Protein AF-0000000079815592 (afdb_homodimer)

pLDDT: mean 85.56, std 20.53, range [26.47, 98.62]

Solvent-accessible surface area (backbone atoms only — not comparable to full-atom values): 17538 Å² total; per-residue (Å²): 135,72,47,39,46,29,27,30,25,40,37,62,56,97,78,20,34,48,31,29,22,30,57,46,54,73,46,47,66,25,32,34,62,31,30,23,66,44,52,76,90,47,46,61,51,57,32,21,28,49,30,28,26,58,44,27,47,44,78,60,52,50,73,31,28,50,35,57,48,49,42,39,32,26,42,84,84,63,50,73,77,48,35,34,46,32,36,36,29,38,31,54,68,84,73,72,73,73,65,43,48,19,91,58,27,70,35,62,47,76,44,38,65,66,62,45,69,75,43,55,86,47,36,40,89,57,45,68,60,52,49,52,51,70,71,38,91,76,56,56,28,82,63,80,68,62,69,54,56,50,66,46,58,95,61,72,95,57,60,77,61,26,87,53,82,136,71,46,39,46,28,26,30,25,41,37,62,56,97,77,20,34,50,30,29,21,29,56,46,56,71,43,47,65,24,31,35,61,31,36,24,65,44,52,76,90,49,47,62,50,55,32,22,29,49,29,29,25,58,43,27,47,44,77,60,52,50,72,32,26,51,38,56,50,51,45,41,35,28,43,81,84,62,50,72,77,48,35,34,44,31,36,35,29,38,31,53,70,82,73,73,73,75,64,44,48,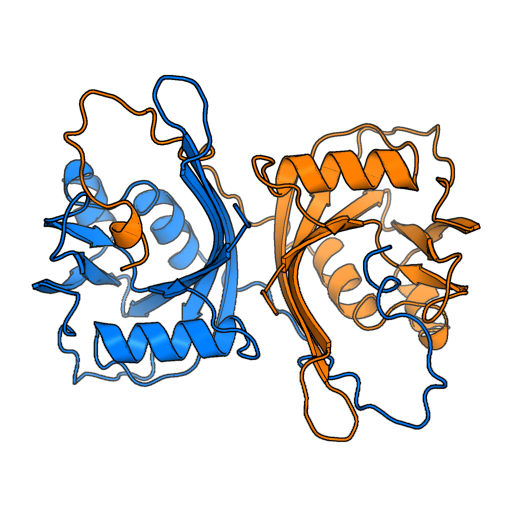18,92,59,27,70,35,63,48,74,44,39,67,68,62,44,69,73,43,55,86,48,35,40,88,58,46,68,61,52,48,52,50,71,72,38,91,75,54,55,32,80,63,79,67,63,64,52,55,48,64,48,56,93,62,73,96,56,60,78,64,29,88,52,82

Foldseek 3Di:
DDEFEKEFEWEDDPQWTKWFAFCDPDRHQAIEGFMDTDDPPHDNFRRNQVRQCQFWVDHFGWDAFLDWDKDWDADPVRHTPHIYIYTYTYTDCPPDDRTFGHPRTPGMDIGHLVRCVVCVVRHDPCRNVVSVSCSDPPDHDDPPDDPPPVDPDPDPPDDPPPVVD/DDEFEKEFEWEDDPQWTKWFAFCDPDRHQAIEGFMDTDDPPHDNFRRNQVRQCQFWVDHFGWQAFLDWDWDWDADPVRHTPHIYIYTYTYTDCPPDDRTFGHPRTPGMDIGHLVRCVVPVVRHDPCRNVVSVSCSDPPDHDDPPDDPPPVDPDPDPPDDPPPVVD

Sequence (330 aa):
MTLAGAVLSIVVRDGRMLLVCRRNPPDQGLWGFPGGRIEYGETYLQAAARELREETGFQTHAEGTLTAFDLIDRDGSGHIRFHYLIVAVKCHDNGWSAIQAGDDACDVGWFDLAQVRANPAAFSPGLLELGTLALSDRGIAPWPVAPQIRTPGKIPEHKTESLLSMTLAGAVLSIVVRDGRMLLVCRRNPPDQGLWGFPGGRIEYGETYLQAAARELREETGFQTHAEGTLTAFDLIDRDGSGHIRFHYLIVAVKCHDNGWSAIQAGDDACDVGWFDLAQVRANPAAFSPGLLELGTLALSDRGIAPWPVAPQIRTPGKIPEHKTESLLS

Organism: NCBI:txid265959

InterPro domains:
  IPR000086 NUDIX hydrolase domain [PF00293] (7-119)
  IPR000086 NUDIX hydrolase domain [PS51462] (2-133)
  IPR002048 EF-hand domain [PS50222] (60-95)
  IPR015797 NUDIX hydrolase-like domain superfamily [SSF55811] (6-135)
  IPR020084 NUDIX hydrolase, conserved site [PS00893] (36-57)
  IPR020476 NUDIX hydrolase [PR00502] (31-45)
  IPR020476 NUDIX hydrolase [PR00502] (45-60)

Structure (mmCIF, N/CA/C/O backbone):
data_AF-0000000079815592-model_v1
#
loop_
_entity.id
_entity.type
_entity.pdbx_description
1 polymer 'CTP pyrophosphohydrolase'
#
loop_
_atom_site.group_PDB
_atom_site.id
_atom_site.type_symbol
_atom_site.label_atom_id
_atom_site.label_alt_id
_atom_site.label_comp_id
_atom_site.label_asym_id
_atom_site.label_entity_id
_atom_site.label_seq_id
_atom_site.pdbx_PDB_ins_code
_atom_site.Cartn_x
_atom_site.Cartn_y
_atom_site.Cartn_z
_atom_site.occupancy
_atom_site.B_iso_or_equiv
_atom_site.auth_seq_id
_atom_site.auth_comp_id
_atom_site.auth_asym_id
_atom_site.auth_atom_id
_atom_site.pdbx_PDB_model_num
ATOM 1 N N . MET A 1 1 ? 6.367 8.523 -18.625 1 76.5 1 MET A N 1
ATOM 2 C CA . MET A 1 1 ? 6.082 7.258 -17.969 1 76.5 1 MET A CA 1
ATOM 3 C C . MET A 1 1 ? 5.504 7.488 -16.578 1 76.5 1 MET A C 1
ATOM 5 O O . MET A 1 1 ? 5.77 8.516 -15.945 1 76.5 1 MET A O 1
ATOM 9 N N . THR A 1 2 ? 4.418 6.648 -16.219 1 86.94 2 THR A N 1
ATOM 10 C CA . THR A 1 2 ? 3.695 6.922 -14.977 1 86.94 2 THR A CA 1
ATOM 11 C C . THR A 1 2 ? 3.789 5.73 -14.023 1 86.94 2 THR A C 1
ATOM 13 O O . THR A 1 2 ? 4.043 4.605 -14.453 1 86.94 2 THR A O 1
ATOM 16 N N . LEU A 1 3 ? 3.824 6.059 -12.766 1 92 3 LEU A N 1
ATOM 17 C CA . LEU A 1 3 ? 3.715 5.051 -11.727 1 92 3 LEU A CA 1
ATOM 18 C C . LEU A 1 3 ? 2.387 4.309 -11.82 1 92 3 LEU A C 1
ATOM 20 O O . LEU A 1 3 ? 1.336 4.926 -12 1 92 3 LEU A O 1
ATOM 24 N N . ALA A 1 4 ? 2.428 2.992 -11.844 1 94.75 4 ALA A N 1
ATOM 25 C CA . ALA A 1 4 ? 1.212 2.184 -11.875 1 94.75 4 ALA A CA 1
ATOM 26 C C . ALA A 1 4 ? 0.983 1.491 -10.531 1 94.75 4 ALA A C 1
ATOM 28 O O . ALA A 1 4 ? 1.938 1.173 -9.82 1 94.75 4 ALA A O 1
ATOM 29 N N . GLY A 1 5 ? -0.316 1.363 -10.188 1 96.94 5 GLY A N 1
ATOM 30 C CA . GLY A 1 5 ? -0.691 0.565 -9.031 1 96.94 5 GLY A CA 1
ATOM 31 C C . GLY A 1 5 ? -0.932 -0.895 -9.367 1 96.94 5 GLY A C 1
ATOM 32 O O . GLY A 1 5 ? -1.501 -1.211 -10.414 1 96.94 5 GLY A O 1
ATOM 33 N N . ALA A 1 6 ? -0.455 -1.794 -8.461 1 97.5 6 ALA A N 1
ATOM 34 C CA . ALA A 1 6 ? -0.651 -3.229 -8.648 1 97.5 6 ALA A CA 1
ATOM 35 C C . ALA A 1 6 ? -0.889 -3.93 -7.316 1 97.5 6 ALA A C 1
ATOM 37 O O . ALA A 1 6 ? -0.76 -3.316 -6.254 1 97.5 6 ALA A O 1
ATOM 38 N N . VAL A 1 7 ? -1.342 -5.176 -7.473 1 97.5 7 VAL A N 1
ATOM 39 C CA . VAL A 1 7 ? -1.607 -5.957 -6.27 1 97.5 7 VAL A CA 1
ATOM 40 C C . VAL A 1 7 ? -1.024 -7.359 -6.43 1 97.5 7 VAL A C 1
ATOM 42 O O . VAL A 1 7 ? -0.827 -7.836 -7.551 1 97.5 7 VAL A O 1
ATOM 45 N N . LEU A 1 8 ? -0.669 -7.902 -5.336 1 97.44 8 LEU A N 1
ATOM 46 C CA . LEU A 1 8 ? -0.472 -9.336 -5.188 1 97.44 8 LEU A CA 1
ATOM 47 C C . LEU A 1 8 ? -1.541 -9.945 -4.285 1 97.44 8 LEU A C 1
ATOM 49 O O . LEU A 1 8 ? -1.884 -9.367 -3.252 1 97.44 8 LEU A O 1
ATOM 53 N N . SER A 1 9 ? -2.117 -11.016 -4.664 1 98.06 9 SER A N 1
ATOM 54 C CA . SER A 1 9 ? -3.174 -11.703 -3.926 1 98.06 9 SER A CA 1
ATOM 55 C C . SER A 1 9 ? -2.633 -12.93 -3.199 1 98.06 9 SER A C 1
ATOM 57 O O . SER A 1 9 ? -2.143 -13.867 -3.832 1 98.06 9 SER A O 1
ATOM 59 N N . ILE A 1 10 ? -2.818 -12.961 -1.915 1 97.88 10 ILE A N 1
ATOM 60 C CA . ILE A 1 10 ? -2.199 -14.016 -1.116 1 97.88 10 ILE A CA 1
ATOM 61 C C . ILE A 1 10 ? -3.279 -14.82 -0.397 1 97.88 10 ILE A C 1
ATOM 63 O O . ILE A 1 10 ? -4.027 -14.273 0.418 1 97.88 10 ILE A O 1
ATOM 67 N N . VAL A 1 11 ? -3.385 -16.047 -0.695 1 98.44 11 VAL A N 1
ATOM 68 C CA . VAL A 1 11 ? -4.242 -17.016 -0.005 1 98.44 11 VAL A CA 1
ATOM 69 C C . VAL A 1 11 ? -3.383 -18.031 0.735 1 98.44 11 VAL A C 1
ATOM 71 O O . VAL A 1 11 ? -2.441 -18.594 0.166 1 98.44 11 VAL A O 1
ATOM 74 N N . VAL A 1 12 ? -3.701 -18.219 1.979 1 98.12 12 VAL A N 1
ATOM 75 C CA . VAL A 1 12 ? -3.002 -19.203 2.801 1 98.12 12 VAL A CA 1
ATOM 76 C C . VAL A 1 12 ? -3.98 -20.281 3.26 1 98.12 12 VAL A C 1
ATOM 78 O O . VAL A 1 12 ? -5.066 -19.969 3.758 1 98.12 12 VAL A O 1
ATOM 81 N N . ARG A 1 13 ? -3.607 -21.469 2.994 1 98 13 ARG A N 1
ATOM 82 C CA . ARG A 1 13 ? -4.375 -22.641 3.426 1 98 13 ARG A CA 1
ATOM 83 C C . ARG A 1 13 ? -3.479 -23.656 4.109 1 98 13 ARG A C 1
ATOM 85 O O . ARG A 1 13 ? -2.559 -24.203 3.488 1 98 13 ARG A O 1
ATOM 92 N N . ASP A 1 14 ? -3.738 -23.953 5.406 1 96.88 14 ASP A N 1
ATOM 93 C CA . ASP A 1 14 ? -3.008 -24.969 6.156 1 96.88 14 ASP A CA 1
ATOM 94 C C . ASP A 1 14 ? -1.499 -24.766 6.02 1 96.88 14 ASP A C 1
ATOM 96 O O . ASP A 1 14 ? -0.772 -25.719 5.699 1 96.88 14 ASP A O 1
ATOM 100 N N . GLY A 1 15 ? -1.048 -23.5 6.129 1 97.38 15 GLY A N 1
ATOM 101 C CA . GLY A 1 15 ? 0.371 -23.188 6.133 1 97.38 15 GLY A CA 1
ATOM 102 C C . GLY A 1 15 ? 0.978 -23.141 4.742 1 97.38 15 GLY A C 1
ATOM 103 O O . GLY A 1 15 ? 2.197 -23.031 4.598 1 97.38 15 GLY A O 1
ATOM 104 N N . ARG A 1 16 ? 0.164 -23.219 3.74 1 98.44 16 ARG A N 1
ATOM 105 C CA . ARG A 1 16 ? 0.646 -23.172 2.363 1 98.44 16 ARG A CA 1
ATOM 106 C C . ARG A 1 16 ? 0.079 -21.969 1.622 1 98.44 16 ARG A C 1
ATOM 108 O O . ARG A 1 16 ? -1 -21.469 1.96 1 98.44 16 ARG A O 1
ATOM 115 N N . MET A 1 17 ? 0.778 -21.531 0.671 1 98.56 17 MET A N 1
ATOM 116 C CA . MET A 1 17 ? 0.411 -20.359 -0.126 1 98.56 17 MET A CA 1
ATOM 117 C C . MET A 1 17 ? 0.062 -20.766 -1.554 1 98.56 17 MET A C 1
ATOM 119 O O . MET A 1 17 ? 0.739 -21.609 -2.148 1 98.56 17 MET A O 1
ATOM 123 N N . LEU A 1 18 ? -0.963 -20.188 -2.104 1 98.62 18 LEU A N 1
ATOM 124 C CA . LEU A 1 18 ? -1.339 -20.406 -3.498 1 98.62 18 LEU A CA 1
ATOM 125 C C . LEU A 1 18 ? -0.472 -19.562 -4.426 1 98.62 18 LEU A C 1
ATOM 127 O O . LEU A 1 18 ? -0.446 -18.328 -4.316 1 98.62 18 LEU A O 1
ATOM 131 N N . LEU A 1 19 ? 0.272 -20.234 -5.324 1 98.31 19 LEU A N 1
ATOM 132 C CA . LEU A 1 19 ? 1.161 -19.547 -6.258 1 98.31 19 LEU A CA 1
ATOM 133 C C . LEU A 1 19 ? 0.838 -19.922 -7.699 1 98.31 19 LEU A C 1
ATOM 135 O O . LEU A 1 19 ? 0.181 -20.938 -7.941 1 98.31 19 LEU A O 1
ATOM 139 N N . VAL A 1 20 ? 1.245 -19.078 -8.602 1 97.62 20 VAL A N 1
ATOM 140 C CA . VAL A 1 20 ? 1.105 -19.328 -10.031 1 97.62 20 VAL A CA 1
ATOM 141 C C . VAL A 1 20 ? 2.48 -19.312 -10.695 1 97.62 20 VAL A C 1
ATOM 143 O O . VAL A 1 20 ? 3.377 -18.594 -10.258 1 97.62 20 VAL A O 1
ATOM 146 N N . CYS A 1 21 ? 2.615 -20.141 -11.641 1 95.69 21 CYS A N 1
ATOM 147 C CA . CYS A 1 21 ? 3.836 -20.172 -12.438 1 95.69 21 CYS A CA 1
ATOM 148 C C . CYS A 1 21 ? 3.701 -19.312 -13.688 1 95.69 21 CYS A C 1
ATOM 150 O O . CYS A 1 21 ? 2.791 -19.516 -14.492 1 95.69 21 CYS A O 1
ATOM 152 N N . ARG A 1 22 ? 4.562 -18.422 -13.82 1 88.88 22 ARG A N 1
ATOM 153 C CA . ARG A 1 22 ? 4.469 -17.484 -14.93 1 88.88 22 ARG A CA 1
ATOM 154 C C . ARG A 1 22 ? 4.797 -18.156 -16.25 1 88.88 22 ARG A C 1
ATOM 156 O O . ARG A 1 22 ? 5.738 -18.953 -16.344 1 88.88 22 ARG A O 1
ATOM 163 N N . ARG A 1 23 ? 4.023 -17.828 -17.297 1 83.75 23 ARG A N 1
ATOM 164 C CA . ARG A 1 23 ? 4.133 -18.484 -18.594 1 83.75 23 ARG A CA 1
ATOM 165 C C . ARG A 1 23 ? 5.082 -17.719 -19.516 1 83.75 23 ARG A C 1
ATOM 167 O O . ARG A 1 23 ? 5.734 -18.312 -20.359 1 83.75 23 ARG A O 1
ATOM 174 N N . ASN A 1 24 ? 5.152 -16.406 -19.266 1 79.88 24 ASN A N 1
ATOM 175 C CA . ASN A 1 24 ? 5.805 -15.578 -20.266 1 79.88 24 ASN A CA 1
ATOM 176 C C . ASN A 1 24 ? 7.094 -14.961 -19.734 1 79.88 24 ASN A C 1
ATOM 178 O O . ASN A 1 24 ? 7.242 -14.758 -18.531 1 79.88 24 ASN A O 1
ATOM 182 N N . PRO A 1 25 ? 8.172 -14.703 -20.672 1 73 25 PRO A N 1
ATOM 183 C CA . PRO A 1 25 ? 9.359 -13.938 -20.266 1 73 25 PRO A CA 1
ATOM 184 C C . PRO A 1 25 ? 9.016 -12.547 -19.75 1 73 25 PRO A C 1
ATOM 186 O O . PRO A 1 25 ? 7.945 -12.016 -20.062 1 73 25 PRO A O 1
ATOM 189 N N . PRO A 1 26 ? 9.891 -12.102 -18.891 1 66.25 26 PRO A N 1
ATOM 190 C CA . PRO A 1 26 ? 11.188 -12.648 -18.484 1 66.25 26 PRO A CA 1
ATOM 191 C C . PRO A 1 26 ? 11.078 -13.594 -17.281 1 66.25 26 PRO A C 1
ATOM 193 O O . PRO A 1 26 ? 12.062 -14.25 -16.922 1 66.25 26 PRO A O 1
ATOM 196 N N . ASP A 1 27 ? 9.914 -13.703 -16.641 1 70.94 27 ASP A N 1
ATOM 197 C CA . ASP A 1 27 ? 9.789 -14.492 -15.422 1 70.94 27 ASP A CA 1
ATOM 198 C C . ASP A 1 27 ? 9.188 -15.867 -15.719 1 70.94 27 ASP A C 1
ATOM 200 O O . ASP A 1 27 ? 8.484 -16.438 -14.875 1 70.94 27 ASP A O 1
ATOM 204 N N . GLN A 1 28 ? 9.508 -16.266 -16.969 1 82.5 28 GLN A N 1
ATOM 205 C CA . GLN A 1 28 ? 8.984 -17.578 -17.344 1 82.5 28 GLN A CA 1
ATOM 206 C C . GLN A 1 28 ? 9.492 -18.672 -16.406 1 82.5 28 GLN A C 1
ATOM 208 O O . GLN A 1 28 ? 10.688 -18.719 -16.109 1 82.5 28 GLN A O 1
ATOM 213 N N . GLY A 1 29 ? 8.562 -19.344 -15.859 1 88.69 29 GLY A N 1
ATOM 214 C CA . GLY A 1 29 ? 8.914 -20.5 -15.047 1 88.69 29 GLY A CA 1
ATOM 215 C C . GLY A 1 29 ? 9.016 -20.188 -13.562 1 88.69 29 GLY A C 1
ATOM 216 O O . GLY A 1 29 ? 9.164 -21.094 -12.742 1 88.69 29 GLY A O 1
ATOM 217 N N . LEU A 1 30 ? 8.953 -18.969 -13.234 1 93.25 30 LEU A N 1
ATOM 218 C CA . LEU A 1 30 ? 9.023 -18.578 -11.828 1 93.25 30 LEU A CA 1
ATOM 219 C C . LEU A 1 30 ? 7.648 -18.625 -11.18 1 93.25 30 LEU A C 1
ATOM 221 O O . LEU A 1 30 ? 6.648 -18.25 -11.789 1 93.25 30 LEU A O 1
ATOM 225 N N . TRP A 1 31 ? 7.625 -19.172 -9.945 1 96.81 31 TRP A N 1
ATOM 226 C CA . TRP A 1 31 ? 6.414 -19.172 -9.133 1 96.81 31 TRP A CA 1
ATOM 227 C C . TRP A 1 31 ? 6.273 -17.859 -8.367 1 96.81 31 TRP A C 1
ATOM 229 O O . TRP A 1 31 ? 7.25 -17.344 -7.812 1 96.81 31 TRP A O 1
ATOM 239 N N . GLY A 1 32 ? 5.141 -17.297 -8.367 1 96.88 32 GLY A N 1
ATOM 240 C CA . GLY A 1 32 ? 4.848 -16.078 -7.621 1 96.88 32 GLY A CA 1
ATOM 241 C C . GLY A 1 32 ? 3.398 -15.977 -7.184 1 96.88 32 GLY A C 1
ATOM 242 O O . GLY A 1 32 ? 2.564 -16.781 -7.602 1 96.88 32 GLY A O 1
ATOM 243 N N . PHE A 1 33 ? 3.201 -15.039 -6.359 1 97.56 33 PHE A N 1
ATOM 244 C CA . PHE A 1 33 ? 1.817 -14.781 -5.977 1 97.56 33 PHE A CA 1
ATOM 245 C C . PHE A 1 33 ? 1.016 -14.273 -7.168 1 97.56 33 PHE A C 1
ATOM 247 O O . PHE A 1 33 ? 1.521 -13.484 -7.977 1 97.56 33 PHE A O 1
ATOM 254 N N . PRO A 1 34 ? -0.265 -14.734 -7.297 1 97.56 34 PRO A N 1
ATOM 255 C CA . PRO A 1 34 ? -1.122 -14.094 -8.297 1 97.56 34 PRO A CA 1
ATOM 256 C C . PRO A 1 34 ? -1.251 -12.586 -8.094 1 97.56 34 PRO A C 1
ATOM 258 O O . PRO A 1 34 ? -1.178 -12.109 -6.957 1 97.56 34 PRO A O 1
ATOM 261 N N . GLY A 1 35 ? -1.414 -11.859 -9.094 1 97 35 GLY A N 1
ATOM 262 C CA . GLY A 1 35 ? -1.541 -10.414 -9.008 1 97 35 GLY A CA 1
ATOM 263 C C . GLY A 1 35 ? -1.604 -9.742 -10.359 1 97 35 GLY A C 1
ATOM 264 O O . GLY A 1 35 ? -1.627 -10.414 -11.398 1 97 35 GLY A O 1
ATOM 265 N N . GLY A 1 36 ? -1.699 -8.43 -10.32 1 96.31 36 GLY A N 1
ATOM 266 C CA . GLY A 1 36 ? -1.787 -7.641 -11.539 1 96.31 36 GLY A CA 1
ATOM 267 C C . GLY A 1 36 ? -2.062 -6.172 -11.273 1 96.31 36 GLY A C 1
ATOM 268 O O . GLY A 1 36 ? -2.039 -5.727 -10.125 1 96.31 36 GLY A O 1
ATOM 269 N N . ARG A 1 37 ? -2.279 -5.504 -12.32 1 96.81 37 ARG A N 1
ATOM 270 C CA . ARG A 1 37 ? -2.471 -4.059 -12.227 1 96.81 37 ARG A CA 1
ATOM 271 C C . ARG A 1 37 ? -3.863 -3.727 -11.703 1 96.81 37 ARG A C 1
ATOM 273 O O . ARG A 1 37 ? -4.816 -4.465 -11.945 1 96.81 37 ARG A O 1
ATOM 280 N N . ILE A 1 38 ? -3.908 -2.619 -11.023 1 97.5 38 ILE A N 1
ATOM 281 C CA . ILE A 1 38 ? -5.188 -2.053 -10.609 1 97.5 38 ILE A CA 1
ATOM 282 C C . ILE A 1 38 ? -5.793 -1.247 -11.758 1 97.5 38 ILE A C 1
ATOM 284 O O . ILE A 1 38 ? -5.121 -0.398 -12.352 1 97.5 38 ILE A O 1
ATOM 288 N N . GLU A 1 39 ? -7.012 -1.541 -12.109 1 96.56 39 GLU A N 1
ATOM 289 C CA . GLU A 1 39 ? -7.707 -0.76 -13.133 1 96.56 39 GLU A CA 1
ATOM 290 C C . GLU A 1 39 ? -8.289 0.523 -12.547 1 96.56 39 GLU A C 1
ATOM 292 O O . GLU A 1 39 ? -8.742 0.536 -11.398 1 96.56 39 GLU A O 1
ATOM 297 N N . TYR A 1 40 ? -8.258 1.532 -13.406 1 95.62 40 TYR A N 1
ATOM 298 C CA . TYR A 1 40 ? -8.773 2.824 -12.969 1 95.62 40 TYR A CA 1
ATOM 299 C C . TYR A 1 40 ? -10.227 2.705 -12.508 1 95.62 40 TYR A C 1
ATOM 301 O O . TYR A 1 40 ? -11.07 2.164 -13.227 1 95.62 40 TYR A O 1
ATOM 309 N N . GLY A 1 41 ? -10.531 3.094 -11.25 1 94.19 41 GLY A N 1
ATOM 310 C CA . GLY A 1 41 ? -11.875 3.053 -10.688 1 94.19 41 GLY A CA 1
ATOM 311 C C . GLY A 1 41 ? -12.141 1.809 -9.867 1 94.19 41 GLY A C 1
ATOM 312 O O . GLY A 1 41 ? -13.148 1.726 -9.164 1 94.19 41 GLY A O 1
ATOM 313 N N . GLU A 1 42 ? -11.25 0.924 -9.867 1 94.38 42 GLU A N 1
ATOM 314 C CA . GLU A 1 42 ? -11.297 -0.311 -9.094 1 94.38 42 GLU A CA 1
ATOM 315 C C . GLU A 1 42 ? -10.469 -0.195 -7.816 1 94.38 42 GLU A C 1
ATOM 317 O O . GLU A 1 42 ? -9.328 0.283 -7.852 1 94.38 42 GLU A O 1
ATOM 322 N N . THR A 1 43 ? -11.062 -0.556 -6.676 1 95.38 43 THR A N 1
ATOM 323 C CA . THR A 1 43 ? -10.234 -0.555 -5.477 1 95.38 43 THR A CA 1
ATOM 324 C C . THR A 1 43 ? -9.141 -1.616 -5.574 1 95.38 43 THR A C 1
ATOM 326 O O . THR A 1 43 ? -9.266 -2.574 -6.34 1 95.38 43 THR A O 1
ATOM 329 N N . TYR A 1 44 ? -8.094 -1.379 -4.77 1 96.5 44 TYR A N 1
ATOM 330 C CA . TYR A 1 44 ? -7.016 -2.359 -4.805 1 96.5 44 TYR A CA 1
ATOM 331 C C . TYR A 1 44 ? -7.488 -3.711 -4.281 1 96.5 44 TYR A C 1
ATOM 333 O O . TYR A 1 44 ? -7 -4.758 -4.719 1 96.5 44 TYR A O 1
ATOM 341 N N . LEU A 1 45 ? -8.477 -3.762 -3.434 1 96.56 45 LEU A N 1
ATOM 342 C CA . LEU A 1 45 ? -9.039 -5.008 -2.932 1 96.56 45 LEU A CA 1
ATOM 343 C C . LEU A 1 45 ? -9.836 -5.723 -4.023 1 96.56 45 LEU A C 1
ATOM 345 O O . LEU A 1 45 ? -9.734 -6.945 -4.168 1 96.56 45 LEU A O 1
ATOM 349 N N . GLN A 1 46 ? -10.609 -4.922 -4.77 1 97.25 46 GLN A N 1
ATOM 350 C CA . GLN A 1 46 ? -11.32 -5.492 -5.91 1 97.25 46 GLN A CA 1
ATOM 351 C C . GLN A 1 46 ? -10.344 -6.066 -6.934 1 97.25 46 GLN A C 1
ATOM 353 O O . GLN A 1 46 ? -10.578 -7.148 -7.484 1 97.25 46 GLN A O 1
ATOM 358 N N . ALA A 1 47 ? -9.289 -5.34 -7.168 1 97.94 47 ALA A N 1
ATOM 359 C CA . ALA A 1 47 ? -8.266 -5.801 -8.102 1 97.94 47 ALA A CA 1
ATOM 360 C C . ALA A 1 47 ? -7.648 -7.117 -7.629 1 97.94 47 ALA A C 1
ATOM 362 O O . ALA A 1 47 ? -7.445 -8.031 -8.43 1 97.94 47 ALA A O 1
ATOM 363 N N . ALA A 1 48 ? -7.375 -7.23 -6.348 1 97.75 48 ALA A N 1
ATOM 364 C CA . ALA A 1 48 ? -6.777 -8.445 -5.797 1 97.75 48 ALA A CA 1
ATOM 365 C C . ALA A 1 48 ? -7.684 -9.656 -6.027 1 97.75 48 ALA A C 1
ATOM 367 O O . ALA A 1 48 ? -7.227 -10.703 -6.484 1 97.75 48 ALA A O 1
ATOM 368 N N . ALA A 1 49 ? -8.93 -9.453 -5.738 1 98 49 ALA A N 1
ATOM 369 C CA . ALA A 1 49 ? -9.875 -10.547 -5.926 1 98 49 ALA A CA 1
ATOM 370 C C . ALA A 1 49 ? -10.023 -10.898 -7.402 1 98 49 ALA A C 1
ATOM 372 O O . ALA A 1 49 ? -10.086 -12.078 -7.762 1 98 49 ALA A O 1
ATOM 373 N N . ARG A 1 50 ? -10.125 -9.891 -8.234 1 98.12 50 ARG A N 1
ATOM 374 C CA . ARG A 1 50 ? -10.266 -10.117 -9.664 1 98.12 50 ARG A CA 1
ATOM 375 C C . ARG A 1 50 ? -9.062 -10.859 -10.234 1 98.12 50 ARG A C 1
ATOM 377 O O . ARG A 1 50 ? -9.219 -11.859 -10.93 1 98.12 50 ARG A O 1
ATOM 384 N N . GLU A 1 51 ? -7.84 -10.375 -9.969 1 97.94 51 GLU A N 1
ATOM 385 C CA . GLU A 1 51 ? -6.617 -10.992 -10.477 1 97.94 51 GLU A CA 1
ATOM 386 C C . GLU A 1 51 ? -6.477 -12.43 -9.984 1 97.94 51 GLU A C 1
ATOM 388 O O . GLU A 1 51 ? -6.039 -13.305 -10.734 1 97.94 51 GLU A O 1
ATOM 393 N N . LEU A 1 52 ? -6.785 -12.656 -8.703 1 98.25 52 LEU A N 1
ATOM 394 C CA . LEU A 1 52 ? -6.766 -14.008 -8.148 1 98.25 52 LEU A CA 1
ATOM 395 C C . LEU A 1 52 ? -7.684 -14.938 -8.938 1 98.25 52 LEU A C 1
ATOM 397 O O . LEU A 1 52 ? -7.281 -16.031 -9.328 1 98.25 52 LEU A O 1
ATOM 401 N N . ARG A 1 53 ? -8.852 -14.461 -9.195 1 98.19 53 ARG A N 1
ATOM 402 C CA . ARG A 1 53 ? -9.82 -15.242 -9.953 1 98.19 53 ARG A CA 1
ATOM 403 C C . ARG A 1 53 ? -9.328 -15.484 -11.375 1 98.19 53 ARG A C 1
ATOM 405 O O . ARG A 1 53 ? -9.391 -16.609 -11.875 1 98.19 53 ARG A O 1
ATOM 412 N N . GLU A 1 54 ? -8.883 -14.461 -12.031 1 97.44 54 GLU A N 1
ATOM 413 C CA . GLU A 1 54 ? -8.445 -14.555 -13.422 1 97.44 54 GLU A CA 1
ATOM 414 C C . GLU A 1 54 ? -7.293 -15.539 -13.578 1 97.44 54 GLU A C 1
ATOM 416 O O . GLU A 1 54 ? -7.242 -16.281 -14.555 1 97.44 54 GLU A O 1
ATOM 421 N N . GLU A 1 55 ? -6.367 -15.578 -12.625 1 97 55 GLU A N 1
ATOM 422 C CA . GLU A 1 55 ? -5.137 -16.344 -12.805 1 97 55 GLU A CA 1
ATOM 423 C C . GLU A 1 55 ? -5.27 -17.75 -12.211 1 97 55 GLU A C 1
ATOM 425 O O . GLU A 1 55 ? -4.488 -18.641 -12.547 1 97 55 GLU A O 1
ATOM 430 N N . THR A 1 56 ? -6.285 -18 -11.273 1 97.88 56 THR A N 1
ATOM 431 C CA . THR A 1 56 ? -6.301 -19.281 -10.562 1 97.88 56 THR A CA 1
ATOM 432 C C . THR A 1 56 ? -7.711 -19.859 -10.531 1 97.88 56 THR A C 1
ATOM 434 O O . THR A 1 56 ? -7.898 -21.016 -10.125 1 97.88 56 THR A O 1
ATOM 437 N N . GLY A 1 57 ? -8.734 -19.047 -10.859 1 97.62 57 GLY A N 1
ATOM 438 C CA . GLY A 1 57 ? -10.117 -19.469 -10.711 1 97.62 57 GLY A CA 1
ATOM 439 C C . GLY A 1 57 ? -10.633 -19.344 -9.289 1 97.62 57 GLY A C 1
ATOM 440 O O . GLY A 1 57 ? -11.82 -19.547 -9.039 1 97.62 57 GLY A O 1
ATOM 441 N N . PHE A 1 58 ? -9.805 -19.031 -8.328 1 98.19 58 PHE A N 1
ATOM 442 C CA . PHE A 1 58 ? -10.188 -18.953 -6.926 1 98.19 58 PHE A CA 1
ATOM 443 C C . PHE A 1 58 ? -11.164 -17.812 -6.684 1 98.19 58 PHE A C 1
ATOM 445 O O . PHE A 1 58 ? -10.812 -16.641 -6.883 1 98.19 58 PHE A O 1
ATOM 452 N N . GLN A 1 59 ? -12.344 -18.141 -6.254 1 97.81 59 GLN A N 1
ATOM 453 C CA . GLN A 1 59 ? -13.383 -17.141 -6.016 1 97.81 59 GLN A CA 1
ATOM 454 C C . GLN A 1 59 ? -13.477 -16.797 -4.531 1 97.81 59 GLN A C 1
ATOM 456 O O . GLN A 1 59 ? -13.875 -17.641 -3.719 1 97.81 59 GLN A O 1
ATOM 461 N N . THR A 1 60 ? -13.164 -15.586 -4.211 1 98.19 60 THR A N 1
ATOM 462 C CA . THR A 1 60 ? -13.211 -15.133 -2.824 1 98.19 60 THR A CA 1
ATOM 463 C C . THR A 1 60 ? -13.148 -13.609 -2.752 1 98.19 60 THR A C 1
ATOM 465 O O . THR A 1 60 ? -13.352 -12.922 -3.76 1 98.19 60 THR A O 1
ATOM 468 N N . HIS A 1 61 ? -13.031 -13.094 -1.525 1 96.62 61 HIS A N 1
ATOM 469 C CA . HIS A 1 61 ? -12.859 -11.656 -1.33 1 96.62 61 HIS A CA 1
ATOM 470 C C . HIS A 1 61 ? -11.516 -11.352 -0.674 1 96.62 61 HIS A C 1
ATOM 472 O O . HIS A 1 61 ? -10.914 -12.227 -0.046 1 96.62 61 HIS A O 1
ATOM 478 N N . ALA A 1 62 ? -11.031 -10.156 -0.919 1 96.19 62 ALA A N 1
ATOM 479 C CA . ALA A 1 62 ? -9.828 -9.656 -0.261 1 96.19 62 ALA A CA 1
ATOM 480 C C . ALA A 1 62 ? -10.133 -9.188 1.159 1 96.19 62 ALA A C 1
ATOM 482 O O . ALA A 1 62 ? -11.164 -8.562 1.406 1 96.19 62 ALA A O 1
ATOM 483 N N . GLU A 1 63 ? -9.234 -9.484 2.119 1 94.06 63 GLU A N 1
ATOM 484 C CA . GLU A 1 63 ? -9.469 -9.172 3.525 1 94.06 63 GLU A CA 1
ATOM 485 C C . GLU A 1 63 ? -8.766 -7.879 3.932 1 94.06 63 GLU A C 1
ATOM 487 O O . GLU A 1 63 ? -9.281 -7.121 4.754 1 94.06 63 GLU A O 1
ATOM 492 N N . GLY A 1 64 ? -7.508 -7.723 3.398 1 93.31 64 GLY A N 1
ATOM 493 C CA . GLY A 1 64 ? -6.824 -6.5 3.789 1 93.31 64 GLY A CA 1
ATOM 494 C C . GLY A 1 64 ? -5.355 -6.488 3.412 1 93.31 64 GLY A C 1
ATOM 495 O O . GLY A 1 64 ? -4.871 -7.414 2.756 1 93.31 64 GLY A O 1
ATOM 496 N N . THR A 1 65 ? -4.703 -5.426 3.857 1 94.69 65 THR A N 1
ATOM 497 C CA . THR A 1 65 ? -3.326 -5.145 3.461 1 94.69 65 THR A CA 1
ATOM 498 C C . THR A 1 65 ? -2.342 -5.902 4.344 1 94.69 65 THR A C 1
ATOM 500 O O . THR A 1 65 ? -2.449 -5.871 5.574 1 94.69 65 THR A O 1
ATOM 503 N N . LEU A 1 66 ? -1.426 -6.562 3.693 1 93.69 66 LEU A N 1
ATOM 504 C CA . LEU A 1 66 ? -0.289 -7.113 4.422 1 93.69 66 LEU A CA 1
ATOM 505 C C . LEU A 1 66 ? 0.866 -6.117 4.461 1 93.69 66 LEU A C 1
ATOM 507 O O . LEU A 1 66 ? 1.472 -5.898 5.512 1 93.69 66 LEU A O 1
ATOM 511 N N . THR A 1 67 ? 1.158 -5.582 3.303 1 93.75 67 THR A N 1
ATOM 512 C CA . THR A 1 67 ? 2.223 -4.594 3.166 1 93.75 67 THR A CA 1
ATOM 513 C C . THR A 1 67 ? 2.191 -3.951 1.781 1 93.75 67 THR A C 1
ATOM 515 O O . THR A 1 67 ? 1.264 -4.188 1.004 1 93.75 67 THR A O 1
ATOM 518 N N . ALA A 1 68 ? 3.18 -3.102 1.497 1 94.75 68 ALA A N 1
ATOM 519 C CA . ALA A 1 68 ? 3.381 -2.496 0.183 1 94.75 68 ALA A CA 1
ATOM 520 C C . ALA A 1 68 ? 4.867 -2.379 -0.145 1 94.75 68 ALA A C 1
ATOM 522 O O . ALA A 1 68 ? 5.711 -2.391 0.754 1 94.75 68 ALA A O 1
ATOM 523 N N . PHE A 1 69 ? 5.113 -2.307 -1.462 1 93.75 69 PHE A N 1
ATOM 524 C CA . PHE A 1 69 ? 6.492 -2.09 -1.883 1 93.75 69 PHE A CA 1
ATOM 525 C C . PHE A 1 69 ? 6.547 -1.589 -3.322 1 93.75 69 PHE A C 1
ATOM 527 O O . PHE A 1 69 ? 5.562 -1.688 -4.055 1 93.75 69 PHE A O 1
ATOM 534 N N . ASP A 1 70 ? 7.707 -1.07 -3.688 1 94 70 ASP A N 1
ATOM 535 C CA . ASP A 1 70 ? 7.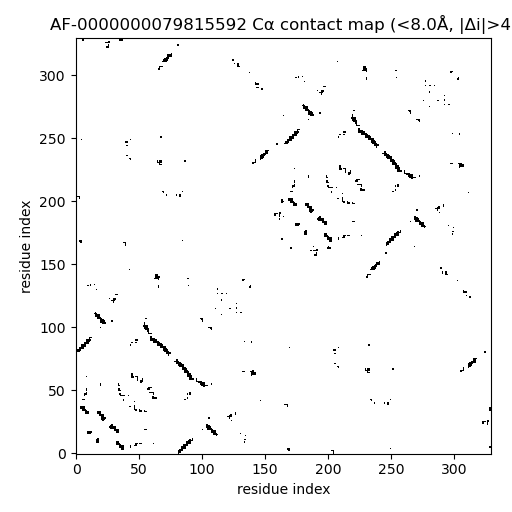945 -0.619 -5.055 1 94 70 ASP A CA 1
ATOM 536 C C . ASP A 1 70 ? 8.664 -1.692 -5.871 1 94 70 ASP A C 1
ATOM 538 O O . ASP A 1 70 ? 9.5 -2.422 -5.344 1 94 70 ASP A O 1
ATOM 542 N N . LEU A 1 71 ? 8.305 -1.713 -7.078 1 92.38 71 LEU A N 1
ATOM 543 C CA . LEU A 1 71 ? 9.125 -2.355 -8.102 1 92.38 71 LEU A CA 1
ATOM 544 C C . LEU A 1 71 ? 9.555 -1.353 -9.164 1 92.38 71 LEU A C 1
ATOM 546 O O . LEU A 1 71 ? 8.734 -0.919 -9.977 1 92.38 71 LEU A O 1
ATOM 550 N N . ILE A 1 72 ? 10.789 -0.964 -9.102 1 92.19 72 ILE A N 1
ATOM 551 C CA . ILE A 1 72 ? 11.352 -0.008 -10.055 1 92.19 72 ILE A CA 1
ATOM 552 C C . ILE A 1 72 ? 12.43 -0.687 -10.898 1 92.19 72 ILE A C 1
ATOM 554 O O . ILE A 1 72 ? 13.445 -1.138 -10.367 1 92.19 72 ILE A O 1
ATOM 558 N N . ASP A 1 73 ? 12.141 -0.743 -12.18 1 88.31 73 ASP A N 1
ATOM 559 C CA . ASP A 1 73 ? 13.102 -1.339 -13.102 1 88.31 73 ASP A CA 1
ATOM 560 C C . ASP A 1 73 ? 13.859 -0.263 -13.875 1 88.31 73 ASP A C 1
ATOM 562 O O . ASP A 1 73 ? 13.25 0.63 -14.469 1 88.31 73 ASP A O 1
ATOM 566 N N . ARG A 1 74 ? 15.062 -0.283 -13.797 1 88.31 74 ARG A N 1
ATOM 567 C CA . ARG A 1 74 ? 15.93 0.647 -14.508 1 88.31 74 ARG A CA 1
ATOM 568 C C . ARG A 1 74 ? 16.828 -0.089 -15.5 1 88.31 74 ARG A C 1
ATOM 570 O O . ARG A 1 74 ? 17.312 -1.185 -15.219 1 88.31 74 ARG A O 1
ATOM 577 N N . ASP A 1 75 ? 17.031 0.575 -16.672 1 86.81 75 ASP A N 1
ATOM 578 C CA . ASP A 1 75 ? 17.953 -0.027 -17.641 1 86.81 75 ASP A CA 1
ATOM 579 C C . ASP A 1 75 ? 19.406 0.307 -17.312 1 86.81 75 ASP A C 1
ATOM 581 O O . ASP A 1 75 ? 19.688 0.926 -16.281 1 86.81 75 ASP A O 1
ATOM 585 N N . GLY A 1 76 ? 20.312 -0.206 -18.125 1 85.81 76 GLY A N 1
ATOM 586 C CA . GLY A 1 76 ? 21.734 -0.05 -17.891 1 85.81 76 GLY A CA 1
ATOM 587 C C .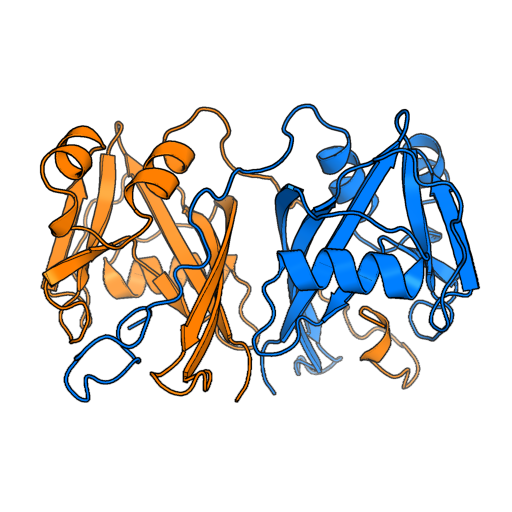 GLY A 1 76 ? 22.172 1.401 -17.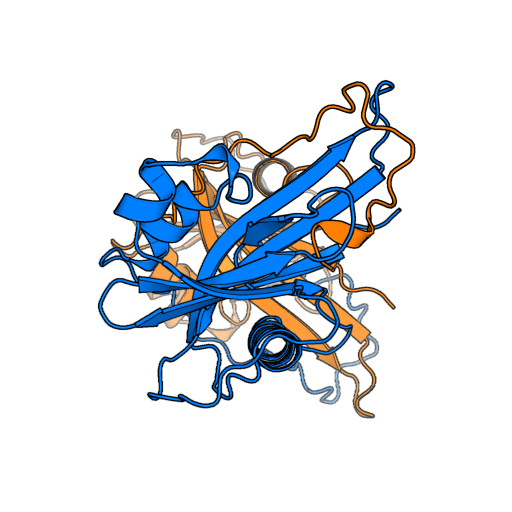812 1 85.81 76 GLY A C 1
ATOM 588 O O . GLY A 1 76 ? 23.203 1.712 -17.203 1 85.81 76 GLY A O 1
ATOM 589 N N . SER A 1 77 ? 21.422 2.303 -18.328 1 91.12 77 SER A N 1
ATOM 590 C CA . SER A 1 77 ? 21.766 3.723 -18.328 1 91.12 77 SER A CA 1
ATOM 591 C C . SER A 1 77 ? 21.094 4.445 -17.156 1 91.12 77 SER A C 1
ATOM 593 O O . SER A 1 77 ? 21.266 5.656 -17 1 91.12 77 SER A O 1
ATOM 595 N N . GLY A 1 78 ? 20.297 3.725 -16.469 1 87.19 78 GLY A N 1
ATOM 596 C CA . GLY A 1 78 ? 19.625 4.316 -15.312 1 87.19 78 GLY A CA 1
ATOM 597 C C . GLY A 1 78 ? 18.219 4.793 -15.625 1 87.19 78 GLY A C 1
ATOM 598 O O . GLY A 1 78 ? 17.5 5.258 -14.734 1 87.19 78 GLY A O 1
ATOM 599 N N . HIS A 1 79 ? 17.891 4.648 -16.875 1 90.56 79 HIS A N 1
ATOM 600 C CA . HIS A 1 79 ? 16.547 5.051 -17.266 1 90.56 79 HIS A CA 1
ATOM 601 C C . HIS A 1 79 ? 15.492 4.102 -16.703 1 90.56 79 HIS A C 1
ATOM 603 O O . HIS A 1 79 ? 15.656 2.883 -16.75 1 90.56 79 HIS A O 1
ATOM 609 N N . ILE A 1 80 ? 14.438 4.684 -16.141 1 91.06 80 ILE A N 1
ATOM 610 C CA . ILE A 1 80 ? 13.391 3.869 -15.539 1 91.06 80 ILE A CA 1
ATOM 611 C C . ILE A 1 80 ? 12.492 3.287 -16.641 1 91.06 80 ILE A C 1
ATOM 613 O O . ILE A 1 80 ? 11.891 4.031 -17.406 1 91.06 80 ILE A O 1
ATOM 617 N N . ARG A 1 81 ? 12.367 1.942 -16.656 1 90.44 81 ARG A N 1
ATOM 618 C CA . ARG A 1 81 ? 11.508 1.261 -17.625 1 90.44 81 ARG A CA 1
ATOM 619 C C . ARG A 1 81 ? 10.078 1.171 -17.109 1 90.44 81 ARG A C 1
ATOM 621 O O . ARG A 1 81 ? 9.125 1.312 -17.875 1 90.44 81 ARG A O 1
ATOM 628 N N . PHE A 1 82 ? 9.93 0.899 -15.805 1 91.44 82 PHE A N 1
ATOM 629 C CA . PHE A 1 82 ? 8.617 0.907 -15.188 1 91.44 82 PHE A CA 1
ATOM 630 C C . PHE A 1 82 ? 8.727 1.128 -13.68 1 91.44 82 PHE A C 1
ATOM 632 O O . PHE A 1 82 ? 9.797 0.947 -13.102 1 91.44 82 PHE A O 1
ATOM 639 N N . HIS A 1 83 ? 7.754 1.543 -13.062 1 94 83 HIS A N 1
ATOM 640 C CA . HIS A 1 83 ? 7.586 1.786 -11.633 1 94 83 HIS A CA 1
ATOM 641 C C . HIS A 1 83 ? 6.195 1.368 -11.164 1 94 83 HIS A C 1
ATOM 643 O O . HIS A 1 83 ? 5.195 1.988 -11.539 1 94 83 HIS A O 1
ATOM 649 N N . TYR A 1 84 ? 6.18 0.278 -10.359 1 94.75 84 TYR A N 1
ATOM 650 C CA . TYR A 1 84 ? 4.938 -0.188 -9.758 1 94.75 84 TYR A CA 1
ATOM 651 C C . TYR A 1 84 ? 4.938 0.069 -8.258 1 94.75 84 TYR A C 1
ATOM 653 O O . TYR A 1 84 ? 5.949 -0.14 -7.582 1 94.75 84 TYR A O 1
ATOM 661 N N . LEU A 1 85 ? 3.869 0.604 -7.824 1 96.31 85 LEU A N 1
ATOM 662 C CA . LEU A 1 85 ? 3.518 0.511 -6.414 1 96.31 85 LEU A CA 1
ATOM 663 C C . LEU A 1 85 ? 2.609 -0.687 -6.156 1 96.31 85 LEU A C 1
ATOM 665 O O . LEU A 1 85 ? 1.47 -0.719 -6.625 1 96.31 85 LEU A O 1
ATOM 669 N N . ILE A 1 86 ? 3.113 -1.642 -5.367 1 96.31 86 ILE A N 1
ATOM 670 C CA . ILE A 1 86 ? 2.422 -2.918 -5.223 1 96.31 86 ILE A CA 1
ATOM 671 C C . ILE A 1 86 ? 1.908 -3.064 -3.791 1 96.31 86 ILE A C 1
ATOM 673 O O . ILE A 1 86 ? 2.645 -2.822 -2.832 1 96.31 86 ILE A O 1
ATOM 677 N N . VAL A 1 87 ? 0.672 -3.385 -3.684 1 95.75 87 VAL A N 1
ATOM 678 C CA . VAL A 1 87 ? 0.107 -3.748 -2.387 1 95.75 87 VAL A CA 1
ATOM 679 C C . VAL A 1 87 ? -0.094 -5.262 -2.316 1 95.75 87 VAL A C 1
ATOM 681 O O . VAL A 1 87 ? -0.727 -5.852 -3.193 1 95.75 87 VAL A O 1
ATOM 684 N N . ALA A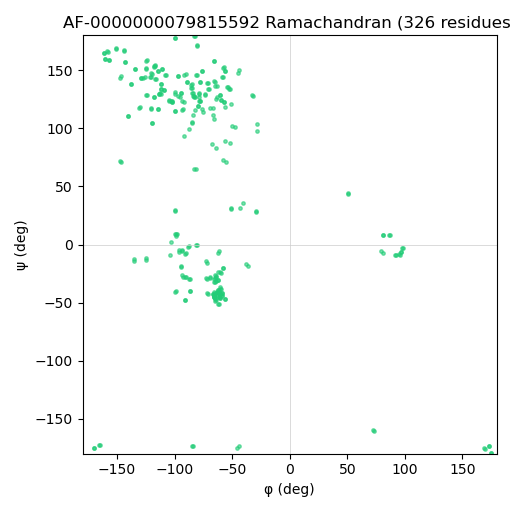 1 88 ? 0.504 -5.879 -1.306 1 96.12 88 ALA A N 1
ATOM 685 C CA . ALA A 1 88 ? 0.246 -7.285 -1.009 1 96.12 88 ALA A CA 1
ATOM 686 C C . ALA A 1 88 ? -1.016 -7.445 -0.164 1 96.12 88 ALA A C 1
ATOM 688 O O . ALA A 1 88 ? -1.135 -6.84 0.904 1 96.12 88 ALA A O 1
ATOM 689 N N . VAL A 1 89 ? -1.902 -8.297 -0.645 1 96.25 89 VAL A N 1
ATOM 690 C CA . VAL A 1 89 ? -3.242 -8.359 -0.07 1 96.25 89 VAL A CA 1
ATOM 691 C C . VAL A 1 89 ? -3.547 -9.781 0.385 1 96.25 89 VAL A C 1
ATOM 693 O O . VAL A 1 89 ? -3.391 -10.734 -0.385 1 96.25 89 VAL A O 1
ATOM 696 N N . LYS A 1 90 ? -3.979 -9.906 1.603 1 95.94 90 LYS A N 1
ATOM 697 C CA . LYS A 1 90 ? -4.496 -11.188 2.068 1 95.94 90 LYS A CA 1
ATOM 698 C C . LYS A 1 90 ? -5.922 -11.414 1.582 1 95.94 90 LYS A C 1
ATOM 700 O O . LYS A 1 90 ? -6.777 -10.539 1.714 1 95.94 90 LYS A O 1
ATOM 705 N N . CYS A 1 91 ? -6.125 -12.586 1.003 1 97.25 91 CYS A N 1
ATOM 706 C CA . CYS A 1 91 ? -7.457 -12.984 0.566 1 97.25 91 CYS A CA 1
ATOM 707 C C . CYS A 1 91 ? -7.992 -14.133 1.421 1 97.25 91 CYS A C 1
ATOM 709 O O . CYS A 1 91 ? -7.219 -14.969 1.893 1 97.25 91 CYS A O 1
ATOM 711 N N . HIS A 1 92 ? -9.258 -14.164 1.521 1 97.06 92 HIS A N 1
ATOM 712 C CA . HIS A 1 92 ? -9.922 -15.125 2.395 1 97.06 92 HIS A CA 1
ATOM 713 C C . HIS A 1 92 ? -9.875 -16.531 1.804 1 97.06 92 HIS A C 1
ATOM 715 O O . HIS A 1 92 ? -10.211 -16.734 0.632 1 97.06 92 HIS A O 1
ATOM 721 N N . ASP A 1 93 ? -9.438 -17.484 2.582 1 98 93 ASP A N 1
ATOM 722 C CA . ASP A 1 93 ? -9.594 -18.875 2.182 1 98 93 ASP A CA 1
ATOM 723 C C . ASP A 1 93 ? -10.969 -19.406 2.574 1 98 93 ASP A C 1
ATOM 725 O O . ASP A 1 93 ? -11.18 -19.828 3.715 1 98 93 ASP A O 1
ATOM 729 N N . ASN A 1 94 ? -11.812 -19.531 1.64 1 97.75 94 ASN A N 1
ATOM 730 C CA . ASN A 1 94 ? -13.164 -20.031 1.89 1 97.75 94 ASN A CA 1
ATOM 731 C C . ASN A 1 94 ? -13.289 -21.516 1.568 1 97.75 94 ASN A C 1
ATOM 733 O O . ASN A 1 94 ? -14.398 -22.031 1.421 1 97.75 94 ASN A O 1
ATOM 737 N N . GLY A 1 95 ? -12.164 -22.156 1.312 1 97.31 95 GLY A N 1
ATOM 738 C CA . GLY A 1 95 ? -12.156 -23.578 0.993 1 97.31 95 GLY A CA 1
ATOM 739 C C . GLY A 1 95 ? -12.367 -23.859 -0.482 1 97.31 95 GLY A C 1
ATOM 740 O O . GLY A 1 95 ? -12.578 -25.016 -0.876 1 97.31 95 GLY A O 1
ATOM 741 N N . TRP A 1 96 ? -12.367 -22.828 -1.321 1 95.69 96 TRP A N 1
ATOM 742 C CA . TRP A 1 96 ? -12.523 -23.016 -2.76 1 95.69 96 TRP A CA 1
ATOM 743 C C . TRP A 1 96 ? -11.531 -24.047 -3.291 1 95.69 96 TRP A C 1
ATOM 745 O O . TRP A 1 96 ? -10.344 -23.984 -2.979 1 95.69 96 TRP A O 1
ATOM 755 N N . SER A 1 97 ? -11.969 -24.984 -4.105 1 95.88 97 SER A N 1
ATOM 756 C CA . SER A 1 97 ? -11.102 -26.094 -4.504 1 95.88 97 SER A CA 1
ATOM 757 C C . SER A 1 97 ? -11 -26.188 -6.023 1 95.88 97 SER A C 1
ATOM 759 O O . SER A 1 97 ? -10.133 -26.906 -6.543 1 95.88 97 SER A O 1
ATOM 761 N N . ALA A 1 98 ? -11.875 -25.484 -6.719 1 95.88 98 ALA A N 1
ATOM 762 C CA . ALA A 1 98 ? -11.82 -25.5 -8.18 1 95.88 98 ALA A CA 1
ATOM 763 C C . ALA A 1 98 ? -10.766 -24.531 -8.711 1 95.88 98 ALA A C 1
ATOM 765 O O . ALA A 1 98 ? -11.094 -23.594 -9.43 1 95.88 98 ALA A O 1
ATOM 766 N N . ILE A 1 99 ? -9.539 -24.844 -8.398 1 96.5 99 ILE A N 1
ATOM 767 C CA . ILE A 1 99 ? -8.414 -24 -8.758 1 96.5 99 ILE A CA 1
ATOM 768 C C . ILE A 1 99 ? -7.801 -24.484 -10.07 1 96.5 99 ILE A C 1
ATOM 770 O O . ILE A 1 99 ? -7.547 -25.672 -10.242 1 96.5 99 ILE A O 1
ATOM 774 N N . GLN A 1 100 ? -7.602 -23.531 -11 1 95.75 100 GLN A N 1
ATOM 775 C CA . GLN A 1 100 ? -6.996 -23.812 -12.297 1 95.75 100 GLN A CA 1
ATOM 776 C C . GLN A 1 100 ? -6.18 -22.609 -12.789 1 95.75 100 GLN A C 1
ATOM 778 O O . GLN A 1 100 ? -6.59 -21.469 -12.625 1 95.75 100 GLN A O 1
ATOM 783 N N . ALA A 1 101 ? -5.117 -22.938 -13.414 1 94.5 101 ALA A N 1
ATOM 784 C CA . ALA A 1 101 ? -4.289 -21.875 -13.984 1 94.5 101 ALA A CA 1
ATOM 785 C C . ALA A 1 101 ? -5.047 -21.109 -15.07 1 94.5 101 ALA A C 1
ATOM 787 O O . ALA A 1 101 ? -5.734 -21.719 -15.898 1 94.5 101 ALA A O 1
ATOM 788 N N . GLY A 1 102 ? -4.902 -19.797 -15 1 90.5 102 GLY A N 1
ATOM 789 C CA . GLY A 1 102 ? -5.477 -18.953 -16.047 1 90.5 102 GLY A CA 1
ATOM 790 C C . GLY A 1 102 ? -4.574 -18.812 -17.25 1 90.5 102 GLY A C 1
ATOM 791 O O . GLY A 1 102 ? -3.52 -19.453 -17.328 1 90.5 102 GLY A O 1
ATOM 792 N N . ASP A 1 103 ? -4.926 -17.984 -18.188 1 84.38 103 ASP A N 1
ATOM 793 C CA . ASP A 1 103 ? -4.289 -17.859 -19.484 1 84.38 103 ASP A CA 1
ATOM 794 C C . ASP A 1 103 ? -2.846 -17.375 -19.359 1 84.38 103 ASP A C 1
ATOM 796 O O . ASP A 1 103 ? -1.975 -17.781 -20.125 1 84.38 103 ASP A O 1
ATOM 800 N N . ASP A 1 104 ? -2.564 -16.672 -18.375 1 81.25 104 ASP A N 1
ATOM 801 C CA . ASP A 1 104 ? -1.247 -16.062 -18.234 1 81.25 104 ASP A CA 1
ATOM 802 C C . ASP A 1 104 ? -0.357 -16.875 -17.297 1 81.25 104 ASP A C 1
ATOM 804 O O . ASP A 1 104 ? 0.77 -16.469 -17 1 81.25 104 ASP A O 1
ATOM 808 N N . ALA A 1 105 ? -0.865 -18.031 -16.953 1 82.12 105 ALA A N 1
ATOM 809 C CA . ALA A 1 105 ? -0.111 -18.875 -16.031 1 82.12 105 ALA A CA 1
ATOM 810 C C . ALA A 1 105 ? 0.072 -20.281 -16.609 1 82.12 105 ALA A C 1
ATOM 812 O O . ALA A 1 105 ? -0.825 -20.812 -17.266 1 82.12 105 ALA A O 1
ATOM 813 N N . CYS A 1 106 ? 1.2 -20.828 -16.344 1 86.81 106 CYS A N 1
ATOM 814 C CA . CYS A 1 106 ? 1.473 -22.188 -16.812 1 86.81 106 CYS A CA 1
ATOM 815 C C . CYS A 1 106 ? 0.963 -23.219 -15.828 1 86.81 106 CYS A C 1
ATOM 817 O O . CYS A 1 106 ? 0.632 -24.344 -16.203 1 86.81 106 CYS A O 1
ATOM 819 N N . ASP A 1 107 ? 0.959 -22.844 -14.594 1 95 107 ASP A N 1
ATOM 820 C CA . ASP A 1 107 ? 0.548 -23.781 -13.539 1 95 107 ASP A CA 1
ATOM 821 C C . ASP A 1 107 ? 0.109 -23.031 -12.289 1 95 107 ASP A C 1
ATOM 823 O O . ASP A 1 107 ? 0.292 -21.812 -12.188 1 95 107 ASP A O 1
ATOM 827 N N . VAL A 1 108 ? -0.548 -23.766 -11.391 1 97.31 108 VAL A N 1
ATOM 828 C CA . VAL A 1 108 ? -0.979 -23.281 -10.086 1 97.31 108 VAL A CA 1
ATOM 829 C C . VAL A 1 108 ? -0.713 -24.328 -9.016 1 97.31 108 VAL A C 1
ATOM 831 O O . VAL A 1 108 ? -0.874 -25.531 -9.266 1 97.31 108 VAL A O 1
ATOM 834 N N . GLY A 1 109 ? -0.221 -23.891 -7.836 1 97.19 109 GLY A N 1
ATOM 835 C CA . GLY A 1 109 ? 0.104 -24.859 -6.801 1 97.19 109 GLY A CA 1
ATOM 836 C C . GLY A 1 109 ? 0.187 -24.25 -5.414 1 97.19 109 GLY A C 1
ATOM 837 O O . GLY A 1 109 ? 0.267 -23.031 -5.273 1 97.19 109 GLY A O 1
ATOM 838 N N . TRP A 1 110 ? 0.05 -25.109 -4.457 1 98.25 110 TRP A N 1
ATOM 839 C CA . TRP A 1 110 ? 0.221 -24.75 -3.057 1 98.25 110 TRP A CA 1
ATOM 840 C C . TRP A 1 110 ? 1.634 -25.062 -2.578 1 98.25 110 TRP A C 1
ATOM 842 O O . TRP A 1 110 ? 2.113 -26.188 -2.744 1 98.25 110 TRP A O 1
ATOM 852 N N . PHE A 1 111 ? 2.307 -24.031 -1.978 1 98.44 111 PHE A N 1
ATOM 853 C CA . PHE A 1 111 ? 3.678 -24.203 -1.514 1 98.44 111 PHE A CA 1
ATOM 854 C C . PHE A 1 111 ? 3.822 -23.734 -0.071 1 98.44 111 PHE A C 1
ATOM 856 O O . PHE A 1 111 ? 3.203 -22.734 0.331 1 98.44 111 PHE A O 1
ATOM 863 N N . ASP A 1 112 ? 4.613 -24.375 0.722 1 98.25 112 ASP A N 1
ATOM 864 C CA . ASP A 1 112 ? 4.977 -23.859 2.037 1 98.25 112 ASP A CA 1
ATOM 865 C C . ASP A 1 112 ? 6.355 -23.203 2.008 1 98.25 112 ASP A C 1
ATOM 867 O O . ASP A 1 112 ? 7.035 -23.219 0.979 1 98.25 112 ASP A O 1
ATOM 871 N N . LEU A 1 113 ? 6.777 -22.656 3.098 1 97.56 113 LEU A N 1
ATOM 872 C CA . LEU A 1 113 ? 8.016 -21.891 3.121 1 97.56 113 LEU A CA 1
ATOM 873 C C . LEU A 1 113 ? 9.234 -22.797 3.008 1 97.56 113 LEU A C 1
ATOM 875 O O . LEU A 1 113 ? 10.281 -22.391 2.504 1 97.56 113 LEU A O 1
ATOM 879 N N . ALA A 1 114 ? 9.062 -23.984 3.484 1 98.31 114 ALA A N 1
ATOM 880 C CA . ALA A 1 114 ? 10.172 -24.938 3.373 1 98.31 114 ALA A CA 1
ATOM 881 C C . ALA A 1 114 ? 10.492 -25.219 1.911 1 98.31 114 ALA A C 1
ATOM 883 O O . ALA A 1 114 ? 11.664 -25.312 1.532 1 98.31 114 ALA A O 1
ATOM 884 N N . GLN A 1 115 ? 9.477 -25.406 1.111 1 97.94 115 GLN A N 1
ATOM 885 C CA . GLN A 1 115 ? 9.656 -25.625 -0.318 1 97.94 115 GLN A CA 1
ATOM 886 C C . GLN A 1 115 ? 10.32 -24.422 -0.985 1 97.94 115 GLN A C 1
ATOM 888 O O . GLN A 1 115 ? 11.203 -24.594 -1.836 1 97.94 115 GLN A O 1
ATOM 893 N N . VAL A 1 116 ? 9.945 -23.219 -0.595 1 96.94 116 VAL A N 1
ATOM 894 C CA . VAL A 1 116 ? 10.516 -21.984 -1.151 1 96.94 116 VAL A CA 1
ATOM 895 C C . VAL A 1 116 ? 11.992 -21.891 -0.77 1 96.94 116 VAL A C 1
ATOM 897 O O . VAL A 1 116 ? 12.836 -21.594 -1.613 1 96.94 116 VAL A O 1
ATOM 900 N N . ARG A 1 117 ? 12.281 -22.172 0.464 1 96.81 117 ARG A N 1
ATOM 901 C CA . ARG A 1 117 ? 13.648 -22.078 0.97 1 96.81 117 ARG A CA 1
ATOM 902 C C . ARG A 1 117 ? 14.547 -23.109 0.302 1 96.81 117 ARG A C 1
ATOM 904 O O . ARG A 1 117 ? 15.742 -22.875 0.115 1 96.81 117 ARG A O 1
ATOM 911 N N . ALA A 1 118 ? 13.984 -24.203 -0.031 1 97.56 118 ALA A N 1
ATOM 912 C CA . ALA A 1 118 ? 14.75 -25.297 -0.615 1 97.56 118 ALA A CA 1
ATOM 913 C C . ALA A 1 118 ? 15.227 -24.938 -2.021 1 97.56 118 ALA A C 1
ATOM 915 O O . ALA A 1 118 ? 16.281 -25.422 -2.469 1 97.56 118 ALA A O 1
ATOM 916 N N . ASN A 1 119 ? 14.484 -24.078 -2.758 1 96.19 119 ASN A N 1
ATOM 917 C CA . ASN A 1 119 ? 14.836 -23.688 -4.121 1 96.19 119 ASN A CA 1
ATOM 918 C C . ASN A 1 119 ? 14.43 -22.25 -4.418 1 96.19 119 ASN A C 1
ATOM 920 O O . ASN A 1 119 ? 13.578 -22.016 -5.273 1 96.19 119 ASN A O 1
ATOM 924 N N . PRO A 1 120 ? 15.109 -21.344 -3.844 1 92.31 120 PRO A N 1
ATOM 925 C CA . PRO A 1 120 ? 14.711 -19.938 -3.973 1 92.31 120 PRO A CA 1
ATOM 926 C C . PRO A 1 120 ? 1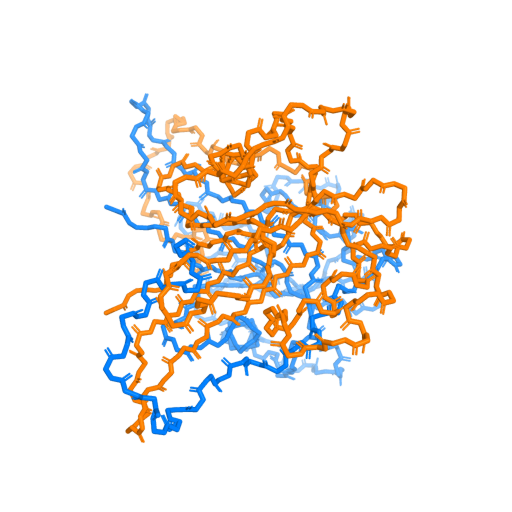4.719 -19.453 -5.422 1 92.31 120 PRO A C 1
ATOM 928 O O . PRO A 1 120 ? 13.938 -18.562 -5.781 1 92.31 120 PRO A O 1
ATOM 931 N N . ALA A 1 121 ? 15.484 -20.078 -6.293 1 92.75 121 ALA A N 1
ATOM 932 C CA . ALA A 1 121 ? 15.625 -19.625 -7.676 1 92.75 121 ALA A CA 1
ATOM 933 C C . ALA A 1 121 ? 14.359 -19.922 -8.477 1 92.75 121 ALA A C 1
ATOM 935 O O . ALA A 1 121 ? 14.172 -19.375 -9.57 1 92.75 121 ALA A O 1
ATOM 936 N N . ALA A 1 122 ? 13.5 -20.734 -7.984 1 95.31 122 ALA A N 1
ATOM 937 C CA . ALA A 1 122 ? 12.273 -21.109 -8.672 1 95.31 122 ALA A CA 1
ATOM 938 C C . ALA A 1 122 ? 11.141 -20.141 -8.359 1 95.31 122 ALA A C 1
ATOM 940 O O . ALA A 1 122 ? 10.047 -20.25 -8.922 1 95.31 122 ALA A O 1
ATOM 941 N N . PHE A 1 123 ? 11.445 -19.188 -7.504 1 95.12 123 PHE A N 1
ATOM 942 C CA . PHE A 1 123 ? 10.391 -18.312 -7.02 1 95.12 123 PHE A CA 1
ATOM 943 C C . PHE A 1 123 ? 10.742 -16.859 -7.281 1 95.12 123 PHE A C 1
ATOM 945 O O . PHE A 1 123 ? 11.914 -16.5 -7.367 1 95.12 123 PHE A O 1
ATOM 952 N N . SER A 1 124 ? 9.688 -16.062 -7.449 1 92.19 124 SER A N 1
ATOM 953 C CA . SER A 1 124 ? 9.875 -14.633 -7.672 1 92.19 124 SER A CA 1
ATOM 954 C C . SER A 1 124 ? 10.641 -13.992 -6.52 1 92.19 124 SER A C 1
ATOM 956 O O . SER A 1 124 ? 10.461 -14.375 -5.359 1 92.19 124 SER A O 1
ATOM 958 N N . PRO A 1 125 ? 11.484 -13.016 -6.879 1 87.94 125 PRO A N 1
ATOM 959 C CA . PRO A 1 125 ? 12.156 -12.289 -5.797 1 87.94 125 PRO A CA 1
ATOM 960 C C . PRO A 1 125 ? 11.18 -11.711 -4.773 1 87.94 125 PRO A C 1
ATOM 962 O O . PRO A 1 125 ? 10.109 -11.219 -5.145 1 87.94 125 PRO A O 1
ATOM 965 N N . GLY A 1 126 ? 11.5 -11.875 -3.477 1 89.25 126 GLY A N 1
ATOM 966 C CA . GLY A 1 126 ? 10.68 -11.312 -2.42 1 89.25 126 GLY A CA 1
ATOM 967 C C . GLY A 1 126 ? 9.617 -12.266 -1.915 1 89.25 126 GLY A C 1
ATOM 968 O O . GLY A 1 126 ? 8.969 -12.008 -0.9 1 89.25 126 GLY A O 1
ATOM 969 N N . LEU A 1 127 ? 9.484 -13.359 -2.639 1 93.56 127 LEU A N 1
ATOM 970 C CA . LEU A 1 127 ? 8.414 -14.281 -2.275 1 93.56 127 LEU A CA 1
ATOM 971 C C . LEU A 1 127 ? 8.625 -14.836 -0.87 1 93.56 127 LEU A C 1
ATOM 973 O O . LEU A 1 127 ? 7.664 -14.992 -0.11 1 93.56 127 LEU A O 1
ATOM 977 N N . LEU A 1 128 ? 9.875 -15.125 -0.535 1 92.62 128 LEU A N 1
ATOM 978 C CA . LEU A 1 128 ? 10.148 -15.672 0.792 1 92.62 128 LEU A CA 1
ATOM 979 C C . LEU A 1 128 ? 9.734 -14.68 1.879 1 92.62 128 LEU A C 1
ATOM 981 O O . LEU A 1 128 ? 9.094 -15.062 2.857 1 92.62 128 LEU A O 1
ATOM 985 N N . GLU A 1 129 ? 10.055 -13.5 1.734 1 91.06 129 GLU A N 1
ATOM 986 C CA . GLU A 1 129 ? 9.75 -12.461 2.715 1 91.06 129 GLU A CA 1
ATOM 987 C C . GLU A 1 129 ? 8.242 -12.227 2.818 1 91.06 129 GLU A C 1
ATOM 989 O O . GLU A 1 129 ? 7.695 -12.148 3.92 1 91.06 129 GLU A O 1
ATOM 994 N N . LEU A 1 130 ? 7.637 -12.141 1.715 1 93.25 130 LEU A N 1
ATOM 995 C CA . LEU A 1 130 ? 6.195 -11.922 1.709 1 93.25 130 LEU A CA 1
ATOM 996 C C . LEU A 1 130 ? 5.461 -13.125 2.283 1 93.25 130 LEU A C 1
ATOM 998 O O . LEU A 1 130 ? 4.484 -12.977 3.021 1 93.25 130 LEU A O 1
ATOM 1002 N N . GLY A 1 131 ? 5.953 -14.281 1.851 1 94.94 131 GLY A N 1
ATOM 1003 C CA . GLY A 1 131 ? 5.371 -15.492 2.412 1 94.94 131 GLY A CA 1
ATOM 1004 C C . GLY A 1 131 ? 5.496 -15.57 3.922 1 94.94 131 GLY A C 1
ATOM 1005 O O . GLY A 1 131 ? 4.543 -15.945 4.609 1 94.94 131 GLY A O 1
ATOM 1006 N N . THR A 1 132 ? 6.66 -15.227 4.438 1 93.25 132 THR A N 1
ATOM 1007 C CA . THR A 1 132 ? 6.883 -15.211 5.879 1 93.25 132 THR A CA 1
ATOM 1008 C C . THR A 1 132 ? 5.906 -14.266 6.566 1 93.25 132 THR A C 1
ATOM 1010 O O . THR A 1 132 ? 5.328 -14.602 7.598 1 93.25 132 THR A O 1
ATOM 1013 N N . LEU A 1 133 ? 5.703 -13.148 5.969 1 91.75 133 LEU A N 1
ATOM 1014 C CA . LEU A 1 133 ? 4.754 -12.188 6.512 1 91.75 133 LEU A CA 1
ATOM 1015 C C . LEU A 1 133 ? 3.334 -12.75 6.484 1 91.75 133 LEU A C 1
ATOM 1017 O O . LEU A 1 133 ? 2.604 -12.648 7.473 1 91.75 133 LEU A O 1
ATOM 1021 N N . ALA A 1 134 ? 2.941 -13.32 5.383 1 93.94 134 ALA A N 1
ATOM 1022 C CA . ALA A 1 134 ? 1.586 -13.828 5.188 1 93.94 134 ALA A CA 1
ATOM 1023 C C . ALA A 1 134 ? 1.268 -14.945 6.18 1 93.94 134 ALA A C 1
ATOM 1025 O O . ALA A 1 134 ? 0.116 -15.109 6.59 1 93.94 134 ALA A O 1
ATOM 1026 N N . LEU A 1 135 ? 2.273 -15.633 6.539 1 94.75 135 LEU A N 1
ATOM 1027 C CA . LEU A 1 135 ? 2.08 -16.797 7.402 1 94.75 135 LEU A CA 1
ATOM 1028 C C . LEU A 1 135 ? 2.258 -16.422 8.867 1 94.75 135 LEU A C 1
ATOM 1030 O O . LEU A 1 135 ? 1.997 -17.234 9.758 1 94.75 135 LEU A O 1
ATOM 1034 N N . SER A 1 136 ? 2.646 -15.211 9.125 1 89.69 136 SER A N 1
ATOM 1035 C CA . SER A 1 136 ? 2.891 -14.781 10.5 1 89.69 136 SER A CA 1
ATOM 1036 C C . SER A 1 136 ? 1.587 -14.43 11.211 1 89.69 136 SER A C 1
ATOM 1038 O O . SER A 1 136 ? 0.545 -14.281 10.562 1 89.69 136 SER A O 1
ATOM 1040 N N . ASP A 1 137 ? 1.696 -14.203 12.5 1 88.5 137 ASP A N 1
ATOM 1041 C CA . ASP A 1 137 ? 0.54 -13.852 13.32 1 88.5 137 ASP A CA 1
ATOM 1042 C C . ASP A 1 137 ? 0.214 -12.359 13.195 1 88.5 137 ASP A C 1
ATOM 1044 O O . ASP A 1 137 ? -0.792 -11.898 13.734 1 88.5 137 ASP A O 1
ATOM 1048 N N . ARG A 1 138 ? 0.967 -11.648 12.422 1 84.31 138 ARG A N 1
ATOM 1049 C CA . ARG A 1 138 ? 0.727 -10.211 12.273 1 84.31 138 ARG A CA 1
ATOM 1050 C C . ARG A 1 138 ? -0.622 -9.953 11.609 1 84.31 138 ARG A C 1
ATOM 1052 O O . ARG A 1 138 ? -1.319 -9 11.969 1 84.31 138 ARG A O 1
ATOM 1059 N N . GLY A 1 139 ? -0.917 -10.781 10.555 1 82.69 139 GLY A N 1
ATOM 1060 C CA . GLY A 1 139 ? -2.207 -10.625 9.898 1 82.69 139 GLY A CA 1
ATOM 1061 C C . GLY A 1 139 ? -2.297 -9.375 9.047 1 82.69 139 GLY A C 1
ATOM 1062 O O . GLY A 1 139 ? -1.28 -8.875 8.555 1 82.69 139 GLY A O 1
ATOM 1063 N N . ILE A 1 140 ? -3.48 -8.953 8.758 1 86.88 140 ILE A N 1
ATOM 1064 C CA . ILE A 1 140 ? -3.734 -7.812 7.883 1 86.88 140 ILE A CA 1
ATOM 1065 C C . ILE A 1 140 ? -3.801 -6.531 8.711 1 86.88 140 ILE A C 1
ATOM 1067 O O . ILE A 1 140 ? -4.066 -6.574 9.914 1 86.88 140 ILE A O 1
ATOM 1071 N N . ALA A 1 141 ? -3.318 -5.477 8.023 1 78.62 141 ALA A N 1
ATOM 1072 C CA . ALA A 1 141 ? -3.605 -4.164 8.602 1 78.62 141 ALA A CA 1
ATOM 1073 C C . ALA A 1 141 ? -5 -3.689 8.211 1 78.62 141 ALA A C 1
ATOM 1075 O O . ALA A 1 141 ? -5.352 -3.672 7.031 1 78.62 141 ALA A O 1
ATOM 1076 N N . PRO A 1 142 ? -5.812 -3.574 9.289 1 60.81 142 PRO A N 1
ATOM 1077 C CA . PRO A 1 142 ? -7.203 -3.238 8.969 1 60.81 142 PRO A CA 1
ATOM 1078 C C . PRO A 1 142 ? -7.348 -1.847 8.359 1 60.81 142 PRO A C 1
ATOM 1080 O O . PRO A 1 142 ? -6.605 -0.93 8.719 1 60.81 142 PRO A O 1
ATOM 1083 N N . TRP A 1 143 ? -7.633 -1.578 7.109 1 64.06 143 TRP A N 1
ATOM 1084 C CA . TRP A 1 143 ? -8.094 -0.254 6.715 1 64.06 143 TRP A CA 1
ATOM 1085 C C . TRP A 1 143 ? -9.617 -0.151 6.84 1 64.06 143 TRP A C 1
ATOM 1087 O O . TRP A 1 143 ? -10.352 -0.881 6.168 1 64.06 143 TRP A O 1
ATOM 1097 N N . PRO A 1 144 ? -9.969 0.49 8.016 1 51.72 144 PRO A N 1
ATOM 1098 C CA . PRO A 1 144 ? -11.43 0.532 8.164 1 51.72 144 PRO A CA 1
ATOM 1099 C C . PRO A 1 144 ? -12.117 1.281 7.02 1 51.72 144 PRO A C 1
ATOM 1101 O O . PRO A 1 144 ? -13.336 1.229 6.891 1 51.72 144 PRO A O 1
ATOM 1104 N N . VAL A 1 145 ? -11.508 2.375 6.5 1 46.66 145 VAL A N 1
ATOM 1105 C CA . VAL A 1 145 ? -12.453 3.348 5.957 1 46.66 145 VAL A CA 1
ATOM 1106 C C . VAL A 1 145 ? -12.984 2.857 4.609 1 46.66 145 VAL A C 1
ATOM 1108 O O . VAL A 1 145 ? -12.211 2.406 3.76 1 46.66 145 VAL A O 1
ATOM 1111 N N . ALA A 1 146 ? -14.305 2.605 4.539 1 42.72 146 ALA A N 1
ATOM 1112 C CA . ALA A 1 146 ? -15.023 2.5 3.275 1 42.72 146 ALA A CA 1
ATOM 1113 C C . ALA A 1 146 ? -14.414 3.412 2.217 1 42.72 146 ALA A C 1
ATOM 1115 O O . ALA A 1 146 ? -13.883 4.48 2.539 1 42.72 146 ALA A O 1
ATOM 1116 N N . PRO A 1 147 ? -14.141 2.791 1.106 1 45.09 147 PRO A N 1
ATOM 1117 C CA . PRO A 1 147 ? -13.758 3.734 0.051 1 45.09 147 PRO A CA 1
ATOM 1118 C C . PRO A 1 147 ? -14.398 5.109 0.233 1 45.09 147 PRO A C 1
ATOM 1120 O O . PRO A 1 147 ? -15.602 5.211 0.485 1 45.09 147 PRO A O 1
ATOM 1123 N N . GLN A 1 148 ? -13.727 5.992 0.775 1 42.22 148 GLN A N 1
ATOM 1124 C CA . GLN A 1 148 ? -14.336 7.312 0.865 1 42.22 148 GLN A CA 1
ATOM 1125 C C . GLN A 1 148 ? -14.766 7.812 -0.511 1 42.22 148 GLN A C 1
ATOM 1127 O O . GLN A 1 148 ? -13.93 8.055 -1.38 1 42.22 148 GLN A O 1
ATOM 1132 N N . ILE A 1 149 ? -15.82 7.148 -0.984 1 40.5 149 ILE A N 1
ATOM 1133 C CA . ILE A 1 149 ? -16.438 7.703 -2.182 1 40.5 149 ILE A CA 1
ATOM 1134 C C . ILE A 1 149 ? -17.016 9.086 -1.874 1 40.5 149 ILE A C 1
ATOM 1136 O O . ILE A 1 149 ? -17.922 9.219 -1.047 1 40.5 149 ILE A O 1
ATOM 1140 N N . ARG A 1 150 ? -16.172 10.031 -1.936 1 39.16 150 ARG A N 1
ATOM 1141 C CA . ARG A 1 150 ? -16.781 11.344 -1.788 1 39.16 150 ARG A CA 1
ATOM 1142 C C . ARG A 1 150 ? -17.953 11.508 -2.76 1 39.16 150 ARG A C 1
ATOM 1144 O O . ARG A 1 150 ? -17.781 11.367 -3.973 1 39.16 150 ARG A O 1
ATOM 1151 N N . THR A 1 151 ? -19.062 11.109 -2.344 1 32.69 151 THR A N 1
ATOM 1152 C CA . THR A 1 151 ? -20.266 11.391 -3.137 1 32.69 151 THR A CA 1
ATOM 1153 C C . THR A 1 151 ? -20.344 12.875 -3.48 1 32.69 151 THR A C 1
ATOM 1155 O O . THR A 1 151 ? -20.125 13.734 -2.621 1 32.69 151 THR A O 1
ATOM 1158 N N . PRO A 1 152 ? -20.375 13.148 -4.777 1 35.94 152 PRO A N 1
ATOM 1159 C CA . PRO A 1 152 ? -20.562 14.523 -5.234 1 35.94 152 PRO A CA 1
ATOM 1160 C C . PRO A 1 152 ? -21.641 15.266 -4.453 1 35.94 152 PRO A C 1
ATOM 1162 O O . PRO A 1 152 ? -22.828 15.008 -4.645 1 35.94 152 PRO A O 1
ATOM 1165 N N . GLY A 1 153 ? -21.953 15.102 -3.254 1 30.98 153 GLY A N 1
ATOM 1166 C CA . GLY A 1 153 ? -22.938 16.141 -3.002 1 30.98 153 GLY A CA 1
ATOM 1167 C C . GLY A 1 153 ? -22.531 17.5 -3.547 1 30.98 153 GLY A C 1
ATOM 1168 O O . GLY A 1 153 ? -21.438 17.656 -4.09 1 30.98 153 GLY A O 1
ATOM 1169 N N . LYS A 1 154 ? -23.438 18.703 -3.236 1 34.16 154 LYS A N 1
ATOM 1170 C CA . LYS A 1 154 ? -23.375 20.062 -3.758 1 34.16 154 LYS A CA 1
ATOM 1171 C C . LYS A 1 154 ? -21.969 20.641 -3.623 1 34.16 154 LYS A C 1
ATOM 1173 O O . LYS A 1 154 ? -21.641 21.281 -2.621 1 34.16 154 LYS A O 1
ATOM 1178 N N . ILE A 1 155 ? -20.906 19.922 -3.688 1 33.22 155 ILE A N 1
ATOM 1179 C CA . ILE A 1 155 ? -19.734 20.781 -3.461 1 33.22 155 ILE A CA 1
ATOM 1180 C C . ILE A 1 155 ? -19.641 21.828 -4.574 1 33.22 155 ILE A C 1
ATOM 1182 O O . ILE A 1 155 ? -19.734 21.484 -5.754 1 33.22 155 ILE A O 1
ATOM 1186 N N . PRO A 1 156 ? -19.547 23.078 -4.352 1 29.77 156 PRO A N 1
ATOM 1187 C CA . PRO A 1 156 ? -19.078 24.016 -5.375 1 29.77 156 PRO A CA 1
ATOM 1188 C C . PRO A 1 156 ? -17.828 23.5 -6.109 1 29.77 156 PRO A C 1
ATOM 1190 O O . PRO A 1 156 ? -17.109 22.656 -5.586 1 29.77 156 PRO A O 1
ATOM 1193 N N . GLU A 1 157 ? -17.547 23.766 -7.426 1 29.59 157 GLU A N 1
ATOM 1194 C CA . GLU A 1 157 ? -16.469 23.531 -8.391 1 29.59 157 GLU A CA 1
ATOM 1195 C C . GLU A 1 157 ? -15.109 23.453 -7.703 1 29.59 157 GLU A C 1
ATOM 1197 O O . GLU A 1 157 ? -14.297 24.375 -7.82 1 29.59 157 GLU A O 1
ATOM 1202 N N . HIS A 1 158 ? -14.984 23.016 -6.414 1 26.47 158 HIS A N 1
ATOM 1203 C CA . HIS A 1 158 ? -13.695 23.266 -5.773 1 26.47 158 HIS A CA 1
ATOM 1204 C C . HIS A 1 158 ? -12.648 22.25 -6.238 1 26.47 158 HIS A C 1
ATOM 1206 O O . HIS A 1 158 ? -12.961 21.078 -6.43 1 26.47 158 HIS A O 1
ATOM 1212 N N . LYS A 1 159 ? -11.484 22.547 -6.801 1 27.92 159 LYS A N 1
ATOM 1213 C CA . LYS A 1 159 ? -10.305 21.969 -7.43 1 27.92 159 LYS A CA 1
ATOM 1214 C C . LYS A 1 159 ? -9.75 20.812 -6.598 1 27.92 159 LYS A C 1
ATOM 1216 O O . LYS A 1 159 ? -9.461 20.984 -5.41 1 27.92 159 LYS A O 1
ATOM 1221 N N . THR A 1 160 ? -9.953 19.562 -6.887 1 31.72 160 THR A N 1
ATOM 1222 C CA . THR A 1 160 ? -9.594 18.219 -6.465 1 31.72 160 THR A CA 1
ATOM 1223 C C . THR A 1 160 ? -8.133 18.156 -6.027 1 31.72 160 THR A C 1
ATOM 1225 O O . THR A 1 160 ? -7.641 17.094 -5.641 1 31.72 160 THR A O 1
ATOM 1228 N N . GLU A 1 161 ? -7.348 19.062 -6.352 1 30.39 161 GLU A N 1
ATOM 1229 C CA . GLU A 1 161 ? -5.91 19 -6.098 1 30.39 161 GLU A CA 1
ATOM 1230 C C . GLU A 1 161 ? -5.617 18.922 -4.602 1 30.39 161 GLU A C 1
ATOM 1232 O O . GLU A 1 161 ? -4.457 18.828 -4.195 1 30.39 161 GLU A O 1
ATOM 1237 N N . SER A 1 162 ? -6.672 19.031 -3.773 1 30.55 162 SER A N 1
ATOM 1238 C CA . SER A 1 162 ? -6.383 19.453 -2.406 1 30.55 162 SER A CA 1
ATOM 1239 C C . SER A 1 162 ? -6.145 18.25 -1.496 1 30.55 162 SER A C 1
ATOM 1241 O O . SER A 1 162 ? -5.781 18.422 -0.329 1 30.55 162 SER A O 1
ATOM 1243 N N . LEU A 1 163 ? -6.773 17.094 -1.832 1 35.03 163 LEU A N 1
ATOM 1244 C CA . LEU A 1 163 ? -6.641 16.094 -0.778 1 35.03 163 LEU A CA 1
ATOM 1245 C C . LEU A 1 163 ? -5.184 15.672 -0.618 1 35.03 163 LEU A C 1
ATOM 1247 O O . LEU A 1 163 ? -4.82 15.062 0.391 1 35.03 163 LEU A O 1
ATOM 1251 N N . LEU A 1 164 ? -4.453 15.75 -1.81 1 34.84 164 LEU A N 1
ATOM 1252 C CA . LEU A 1 164 ? -3.029 15.422 -1.803 1 34.84 164 LEU A CA 1
ATOM 1253 C C . LEU A 1 164 ? -2.182 16.688 -1.861 1 34.84 164 LEU A C 1
ATOM 1255 O O . LEU A 1 164 ? -0.964 16.609 -2.045 1 34.84 164 LEU A O 1
ATOM 1259 N N . SER A 1 165 ? -2.717 17.984 -2.102 1 27.86 165 SER A N 1
ATOM 1260 C CA . SER A 1 165 ? -1.834 19.141 -2.082 1 27.86 165 SER A CA 1
ATOM 1261 C C . SER A 1 165 ? -1.248 19.375 -0.691 1 27.86 165 SER A C 1
ATOM 1263 O O . SER A 1 165 ? -1.951 19.234 0.313 1 27.86 165 SER A O 1
ATOM 1265 N N . MET B 1 1 ? -7.578 9.039 -17.766 1 77 1 MET B N 1
ATOM 1266 C CA . MET B 1 1 ? -7.199 9.297 -16.391 1 77 1 MET B CA 1
ATOM 1267 C C . MET B 1 1 ? -6.539 8.078 -15.766 1 77 1 MET B C 1
ATOM 1269 O O . MET B 1 1 ? -6.816 6.941 -16.156 1 77 1 MET B O 1
ATOM 1273 N N . THR B 1 2 ? -5.395 8.336 -14.953 1 86.81 2 THR B N 1
ATOM 1274 C CA . THR B 1 2 ? -4.609 7.207 -14.461 1 86.81 2 THR B CA 1
ATOM 1275 C C . THR B 1 2 ? -4.582 7.195 -12.938 1 86.81 2 THR B C 1
ATOM 1277 O O . THR B 1 2 ? -4.805 8.227 -12.297 1 86.81 2 THR B O 1
ATOM 1280 N N . LEU B 1 3 ? -4.535 6.008 -12.422 1 92.12 3 LEU B N 1
ATOM 1281 C CA . LEU B 1 3 ? -4.312 5.82 -10.992 1 92.12 3 LEU B CA 1
ATOM 1282 C C . LEU B 1 3 ? -2.967 6.402 -10.57 1 92.12 3 LEU B C 1
ATOM 1284 O O . LEU B 1 3 ? -1.961 6.211 -11.258 1 92.12 3 LEU B O 1
ATOM 1288 N N . ALA B 1 4 ? -2.953 7.227 -9.539 1 94.75 4 ALA B N 1
ATOM 1289 C CA . ALA B 1 4 ? -1.711 7.785 -9.008 1 94.75 4 ALA B CA 1
ATOM 1290 C C . ALA B 1 4 ? -1.363 7.168 -7.656 1 94.75 4 ALA B C 1
ATOM 1292 O O . ALA B 1 4 ? -2.254 6.766 -6.906 1 94.75 4 ALA B O 1
ATOM 1293 N N . GLY B 1 5 ? -0.044 7.023 -7.434 1 97 5 GLY B N 1
ATOM 1294 C CA . GLY B 1 5 ? 0.439 6.621 -6.121 1 97 5 GLY B CA 1
ATOM 1295 C C . GLY B 1 5 ? 0.709 7.797 -5.199 1 97 5 GLY B C 1
ATOM 1296 O O . GLY B 1 5 ? 1.215 8.828 -5.637 1 97 5 GLY B O 1
ATOM 1297 N N . ALA B 1 6 ? 0.333 7.629 -3.906 1 97.62 6 ALA B N 1
ATOM 1298 C CA . ALA B 1 6 ? 0.568 8.672 -2.908 1 97.62 6 ALA B CA 1
ATOM 1299 C C . ALA B 1 6 ? 0.924 8.062 -1.555 1 97.62 6 ALA B C 1
ATOM 1301 O O . ALA B 1 6 ? 0.85 6.848 -1.374 1 97.62 6 ALA B O 1
ATOM 1302 N N . VAL B 1 7 ? 1.41 8.961 -0.709 1 97.62 7 VAL B N 1
ATOM 1303 C CA . VAL B 1 7 ? 1.789 8.508 0.625 1 97.62 7 VAL B CA 1
ATOM 1304 C C . VAL B 1 7 ? 1.248 9.484 1.674 1 97.62 7 VAL B C 1
ATOM 1306 O O . VAL B 1 7 ? 0.99 10.648 1.373 1 97.62 7 VAL B O 1
ATOM 1309 N N . LEU B 1 8 ? 0.996 8.945 2.805 1 97.56 8 LEU B N 1
ATOM 1310 C CA . LEU B 1 8 ? 0.863 9.711 4.039 1 97.56 8 LEU B CA 1
ATOM 1311 C C . LEU B 1 8 ? 2.018 9.414 4.992 1 97.56 8 LEU B C 1
ATOM 1313 O O . LEU B 1 8 ? 2.408 8.25 5.152 1 97.56 8 LEU B O 1
ATOM 1317 N N . SER B 1 9 ? 2.604 10.383 5.555 1 98.12 9 SER B N 1
ATOM 1318 C CA . SER B 1 9 ? 3.734 10.266 6.469 1 98.12 9 SER B CA 1
ATOM 1319 C C . SER B 1 9 ? 3.291 10.43 7.918 1 98.12 9 SER B C 1
ATOM 1321 O O . SER B 1 9 ? 2.785 11.484 8.305 1 98.12 9 SER B O 1
ATOM 1323 N N . ILE B 1 10 ? 3.576 9.445 8.719 1 98 10 ILE B N 1
ATOM 1324 C CA . ILE B 1 10 ? 3.057 9.445 10.086 1 98 10 ILE B CA 1
ATOM 1325 C C . ILE B 1 10 ? 4.215 9.414 11.078 1 98 10 ILE B C 1
ATOM 1327 O O . ILE B 1 10 ? 5 8.461 11.102 1 98 10 ILE B O 1
ATOM 1331 N N . VAL B 1 11 ? 4.34 10.406 11.859 1 98.5 11 VAL B N 1
ATOM 1332 C CA . VAL B 1 11 ? 5.281 10.492 12.969 1 98.5 11 VAL B CA 1
ATOM 1333 C C . VAL B 1 11 ? 4.516 10.508 14.289 1 98.5 11 VAL B C 1
ATOM 1335 O O . VAL B 1 11 ? 3.555 11.266 14.453 1 98.5 11 VAL B O 1
ATOM 1338 N N . VAL B 1 12 ? 4.938 9.664 15.172 1 98.19 12 VAL B N 1
ATOM 1339 C CA . VAL B 1 12 ? 4.34 9.594 16.5 1 98.19 12 VAL B CA 1
ATOM 1340 C C . VAL B 1 12 ? 5.391 9.93 17.562 1 98.19 12 VAL B C 1
ATOM 1342 O O . VAL B 1 12 ? 6.496 9.391 17.531 1 98.19 12 VAL B O 1
ATOM 1345 N N . ARG B 1 13 ? 5.047 10.852 18.359 1 98 13 ARG B N 1
ATOM 1346 C CA . ARG B 1 13 ? 5.891 11.258 19.484 1 98 13 ARG B CA 1
ATOM 1347 C C . ARG B 1 13 ? 5.09 11.32 20.781 1 98 13 ARG B C 1
ATOM 1349 O O . ARG B 1 13 ? 4.152 12.117 20.891 1 98 13 ARG B O 1
ATOM 1356 N N . ASP B 1 14 ? 5.449 10.492 21.766 1 96.88 14 ASP B N 1
ATOM 1357 C CA . ASP B 1 14 ? 4.812 10.5 23.078 1 96.88 14 ASP B CA 1
ATOM 1358 C C . ASP B 1 14 ? 3.293 10.43 22.953 1 96.88 14 ASP B C 1
ATOM 1360 O O . ASP B 1 14 ? 2.582 11.242 23.547 1 96.88 14 ASP B O 1
ATOM 1364 N N . GLY B 1 15 ? 2.809 9.547 22.062 1 97.38 15 GLY B N 1
ATOM 1365 C CA . GLY B 1 15 ? 1.383 9.297 21.922 1 97.38 15 GLY B CA 1
ATOM 1366 C C . GLY B 1 15 ? 0.674 10.344 21.078 1 97.38 15 GLY B C 1
ATOM 1367 O O . GLY B 1 15 ? -0.555 10.344 20.984 1 97.38 15 GLY B O 1
ATOM 1368 N N . ARG B 1 16 ? 1.412 11.211 20.469 1 98.44 16 ARG B N 1
ATOM 1369 C CA . ARG B 1 16 ? 0.829 12.258 19.625 1 98.44 16 ARG B CA 1
ATOM 1370 C C . ARG B 1 16 ? 1.292 12.117 18.188 1 98.44 16 ARG B C 1
ATOM 1372 O O . ARG B 1 16 ? 2.377 11.594 17.922 1 98.44 16 ARG B O 1
ATOM 1379 N N . MET B 1 17 ? 0.5 12.578 17.312 1 98.62 17 MET B N 1
ATOM 1380 C CA . MET B 1 17 ? 0.76 12.5 15.883 1 98.62 17 MET B CA 1
ATOM 1381 C C . MET B 1 17 ? 1.021 13.883 15.297 1 98.62 17 MET B C 1
ATOM 1383 O O . MET B 1 17 ? 0.342 14.852 15.648 1 98.62 17 MET B O 1
ATOM 1387 N N . LEU B 1 18 ? 1.979 13.992 14.43 1 98.62 18 LEU B N 1
ATOM 1388 C CA . LEU B 1 18 ? 2.262 15.234 13.711 1 98.62 18 LEU B CA 1
ATOM 1389 C C . LEU B 1 18 ? 1.298 15.414 12.547 1 98.62 18 LEU B C 1
ATOM 1391 O O . LEU B 1 18 ? 1.229 14.57 11.656 1 98.62 18 LEU B O 1
ATOM 1395 N N . LEU B 1 19 ? 0.517 16.516 12.578 1 98.38 19 LEU B N 1
ATOM 1396 C CA . LEU B 1 19 ? -0.461 16.797 11.539 1 98.38 19 LEU B CA 1
ATOM 1397 C C . LEU B 1 19 ? -0.227 18.172 10.938 1 98.38 19 LEU B C 1
ATOM 1399 O O . LEU B 1 19 ? 0.45 19.016 11.531 1 98.38 19 LEU B O 1
ATOM 1403 N N . VAL B 1 20 ? -0.727 18.359 9.742 1 97.75 20 VAL B N 1
ATOM 1404 C CA . VAL B 1 20 ? -0.68 19.641 9.055 1 97.75 20 VAL B CA 1
ATOM 1405 C C . VAL B 1 20 ? -2.1 20.109 8.734 1 97.75 20 VAL B C 1
ATOM 1407 O O . VAL B 1 20 ? -2.988 19.281 8.492 1 97.75 20 VAL B O 1
ATOM 1410 N N . CYS B 1 21 ? -2.281 21.344 8.82 1 95.88 21 CYS B N 1
ATOM 1411 C CA . CYS B 1 21 ? -3.553 21.969 8.453 1 95.88 21 CYS B CA 1
ATOM 1412 C C . CYS B 1 21 ? -3.541 22.406 6.992 1 95.88 21 CYS B C 1
ATOM 1414 O O . CYS B 1 21 ? -2.682 23.203 6.586 1 95.88 21 CYS B O 1
ATOM 1416 N N . ARG B 1 22 ? -4.441 21.938 6.27 1 89.25 22 ARG B N 1
ATOM 1417 C CA . ARG B 1 22 ? -4.465 22.234 4.84 1 89.25 22 ARG B CA 1
ATOM 1418 C C . ARG B 1 22 ? -4.855 23.688 4.586 1 89.25 22 ARG B C 1
ATOM 1420 O O . ARG B 1 22 ? -5.77 24.219 5.227 1 89.25 22 ARG B O 1
ATOM 1427 N N . ARG B 1 23 ? -4.18 24.312 3.627 1 84.12 23 ARG B N 1
ATOM 1428 C CA . ARG B 1 23 ? -4.355 25.734 3.354 1 84.12 23 ARG B CA 1
ATOM 1429 C C . ARG B 1 23 ? -5.387 25.969 2.254 1 84.12 23 ARG B C 1
ATOM 1431 O O . ARG B 1 23 ? -6.082 26.984 2.242 1 84.12 23 ARG B O 1
ATOM 1438 N N . ASN B 1 24 ? -5.508 24.953 1.396 1 80.69 24 ASN B N 1
ATOM 1439 C CA . ASN B 1 24 ? -6.25 25.203 0.167 1 80.69 24 ASN B CA 1
ATOM 1440 C C . ASN B 1 24 ? -7.531 24.375 0.106 1 80.69 24 ASN B C 1
ATOM 1442 O O . ASN B 1 24 ? -7.609 23.312 0.704 1 80.69 24 ASN B O 1
ATOM 1446 N N . PRO B 1 25 ? -8.664 24.938 -0.601 1 74.38 25 PRO B N 1
ATOM 1447 C CA . PRO B 1 25 ? -9.852 24.109 -0.867 1 74.38 25 PRO B CA 1
ATOM 1448 C C . PRO B 1 25 ? -9.539 22.844 -1.656 1 74.38 25 PRO B C 1
ATOM 1450 O O . PRO B 1 25 ? -8.508 22.781 -2.338 1 74.38 25 PRO B O 1
ATOM 1453 N N . PRO B 1 26 ? -10.383 21.891 -1.414 1 67 26 PRO B N 1
ATOM 1454 C CA . PRO B 1 26 ? -11.625 21.875 -0.639 1 67 26 PRO B CA 1
ATOM 1455 C C . PRO B 1 26 ? -11.398 21.516 0.83 1 67 26 PRO B C 1
ATOM 1457 O O . PRO B 1 26 ? -12.328 21.609 1.639 1 67 26 PRO B O 1
ATOM 1460 N N . ASP B 1 27 ? -10.172 21.109 1.22 1 71.94 27 ASP B N 1
ATOM 1461 C CA . ASP B 1 27 ? -9.93 20.641 2.576 1 71.94 27 ASP B CA 1
ATOM 1462 C C . ASP B 1 27 ? -9.305 21.734 3.441 1 71.94 27 ASP B C 1
ATOM 1464 O O . ASP B 1 27 ? -8.539 21.438 4.359 1 71.94 27 ASP B O 1
ATOM 1468 N N . GLN B 1 28 ? -9.68 22.953 3.018 1 83.12 28 GLN B N 1
ATOM 1469 C CA . GLN B 1 28 ? -9.125 24.062 3.771 1 83.12 28 GLN B CA 1
ATOM 1470 C C . GLN B 1 28 ? -9.531 23.984 5.242 1 83.12 28 GLN B C 1
ATOM 1472 O O . GLN B 1 28 ? -10.695 23.75 5.562 1 83.12 28 GLN B O 1
ATOM 1477 N N . GLY B 1 29 ? -8.547 23.984 6.051 1 89.19 29 GLY B N 1
ATOM 1478 C CA . GLY B 1 29 ? -8.789 24.047 7.484 1 89.19 29 GLY B CA 1
ATOM 1479 C C . GLY B 1 29 ? -8.789 22.688 8.148 1 89.19 29 GLY B C 1
ATOM 1480 O O . GLY B 1 29 ? -8.844 22.594 9.375 1 89.19 29 GLY B O 1
ATOM 1481 N N . LEU B 1 30 ? -8.758 21.688 7.387 1 93.44 30 LEU B N 1
ATOM 1482 C CA . LEU B 1 30 ? -8.742 20.328 7.945 1 93.44 30 LEU B CA 1
ATOM 1483 C C . LEU B 1 30 ? -7.32 19.906 8.289 1 93.44 30 LEU B C 1
ATOM 1485 O O . LEU B 1 30 ? -6.387 20.188 7.531 1 93.44 30 LEU B O 1
ATOM 1489 N N . TRP B 1 31 ? -7.18 19.25 9.461 1 96.94 31 TRP B N 1
ATOM 1490 C CA . TRP B 1 31 ? -5.914 18.656 9.867 1 96.94 31 TRP B CA 1
ATOM 1491 C C . TRP B 1 31 ? -5.77 17.25 9.289 1 96.94 31 TRP B C 1
ATOM 1493 O O . TRP B 1 31 ? -6.723 16.469 9.297 1 96.94 31 TRP B O 1
ATOM 1503 N N . GLY B 1 32 ? -4.668 16.938 8.766 1 97 32 GLY B N 1
ATOM 1504 C CA . GLY B 1 32 ? -4.371 15.609 8.234 1 97 32 GLY B CA 1
ATOM 1505 C C . GLY B 1 32 ? -2.896 15.258 8.312 1 97 32 GLY B C 1
ATOM 1506 O O . GLY B 1 32 ? -2.062 16.109 8.625 1 97 32 GLY B O 1
ATOM 1507 N N . PHE B 1 33 ? -2.674 14.031 8.078 1 97.69 33 PHE B N 1
ATOM 1508 C CA . PHE B 1 33 ? -1.278 13.617 8 1 97.69 33 PHE B CA 1
ATOM 1509 C C . PHE B 1 33 ? -0.585 14.266 6.809 1 97.69 33 PHE B C 1
ATOM 1511 O O . PHE B 1 33 ? -1.178 14.398 5.738 1 97.69 33 PHE B O 1
ATOM 1518 N N . PRO B 1 34 ? 0.701 14.703 7.004 1 97.69 34 PRO B N 1
ATOM 1519 C CA . PRO B 1 34 ? 1.458 15.125 5.824 1 97.69 34 PRO B CA 1
ATOM 1520 C C . PRO B 1 34 ? 1.545 14.031 4.758 1 97.69 34 PRO B C 1
ATOM 1522 O O . PRO B 1 34 ? 1.527 12.844 5.082 1 97.69 34 PRO B O 1
ATOM 1525 N N . GLY B 1 35 ? 1.612 14.375 3.561 1 97.12 35 GLY B N 1
ATOM 1526 C CA . GLY B 1 35 ? 1.692 13.414 2.467 1 97.12 35 GLY B CA 1
ATOM 1527 C C . GLY B 1 35 ? 1.628 14.07 1.099 1 97.12 35 GLY B C 1
ATOM 1528 O O . GLY B 1 35 ? 1.595 15.297 0.99 1 97.12 35 GLY B O 1
ATOM 1529 N N . GLY B 1 36 ? 1.683 13.227 0.092 1 96.5 36 GLY B N 1
ATOM 1530 C CA . GLY B 1 36 ? 1.649 13.695 -1.284 1 96.5 36 GLY B CA 1
ATOM 1531 C C . GLY B 1 36 ? 1.891 12.594 -2.297 1 96.5 36 GLY B C 1
ATOM 1532 O O . GLY B 1 36 ? 1.936 11.414 -1.941 1 96.5 36 GLY B O 1
ATOM 1533 N N . ARG B 1 37 ? 2.002 13.023 -3.484 1 96.88 37 ARG B N 1
ATOM 1534 C CA . ARG B 1 37 ? 2.148 12.07 -4.574 1 96.88 37 ARG B CA 1
ATOM 1535 C C . ARG B 1 37 ? 3.561 11.492 -4.617 1 96.88 37 ARG B C 1
ATOM 1537 O O . ARG B 1 37 ? 4.523 12.172 -4.25 1 96.88 37 ARG B O 1
ATOM 1544 N N . ILE B 1 38 ? 3.619 10.273 -5.078 1 97.5 38 ILE B N 1
ATOM 1545 C CA . ILE B 1 38 ? 4.902 9.641 -5.359 1 97.5 38 ILE B CA 1
ATOM 1546 C C . ILE B 1 38 ? 5.395 10.062 -6.742 1 97.5 38 ILE B C 1
ATOM 1548 O O . ILE B 1 38 ? 4.656 9.984 -7.727 1 97.5 38 ILE B O 1
ATOM 1552 N N . GLU B 1 39 ? 6.609 10.57 -6.809 1 96.62 39 GLU B N 1
ATOM 1553 C CA . GLU B 1 39 ? 7.199 10.906 -8.102 1 96.62 39 GLU B CA 1
ATOM 1554 C C . GLU B 1 39 ? 7.77 9.672 -8.789 1 96.62 39 GLU B C 1
ATOM 1556 O O . GLU B 1 39 ? 8.312 8.781 -8.133 1 96.62 39 GLU B O 1
ATOM 1561 N N . TYR B 1 40 ? 7.641 9.711 -10.109 1 95.62 40 TYR B N 1
ATOM 1562 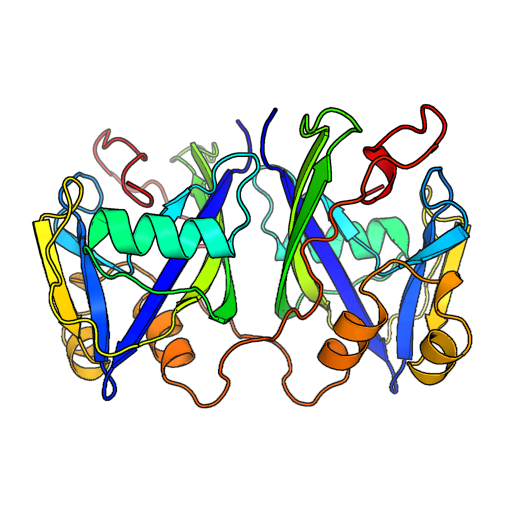C CA . TYR B 1 40 ? 8.141 8.578 -10.891 1 95.62 40 TYR B CA 1
ATOM 1563 C C . TYR B 1 40 ? 9.617 8.344 -10.625 1 95.62 40 TYR B C 1
ATOM 1565 O O . TYR B 1 40 ? 10.43 9.273 -10.711 1 95.62 40 TYR B O 1
ATOM 1573 N N . GLY B 1 41 ? 10.016 7.137 -10.18 1 94.06 41 GLY B N 1
ATOM 1574 C CA . GLY B 1 41 ? 11.391 6.77 -9.906 1 94.06 41 GLY B CA 1
ATOM 1575 C C . GLY B 1 41 ? 11.766 6.895 -8.445 1 94.06 41 GLY B C 1
ATOM 1576 O O . GLY B 1 41 ? 12.828 6.43 -8.023 1 94.06 41 GLY B O 1
ATOM 1577 N N . GLU B 1 42 ? 10.898 7.422 -7.676 1 94.31 42 GLU B N 1
ATOM 1578 C CA . GLU B 1 42 ? 11.055 7.562 -6.23 1 94.31 42 GLU B CA 1
ATOM 1579 C C . GLU B 1 42 ? 10.312 6.461 -5.484 1 94.31 42 GLU B C 1
ATOM 1581 O O . GLU B 1 42 ? 9.164 6.156 -5.801 1 94.31 42 GLU B O 1
ATOM 1586 N N . THR B 1 43 ? 10.992 5.816 -4.539 1 95.19 43 THR B N 1
ATOM 1587 C CA . THR B 1 43 ? 10.25 4.844 -3.748 1 95.19 43 THR B CA 1
ATOM 1588 C C . THR B 1 43 ? 9.188 5.539 -2.896 1 95.19 43 THR B C 1
ATOM 1590 O O . THR B 1 43 ? 9.297 6.734 -2.621 1 95.19 43 THR B O 1
ATOM 1593 N N . TYR B 1 44 ? 8.195 4.727 -2.52 1 96.5 44 TYR B N 1
ATOM 1594 C CA . TYR B 1 44 ? 7.152 5.316 -1.69 1 96.5 44 TYR B CA 1
ATOM 1595 C C . TYR B 1 44 ? 7.711 5.762 -0.344 1 96.5 44 TYR B C 1
ATOM 1597 O O . TYR B 1 44 ? 7.23 6.73 0.245 1 96.5 44 TYR B O 1
ATOM 1605 N N . LEU B 1 45 ? 8.766 5.148 0.15 1 96.5 45 LEU B N 1
ATOM 1606 C CA . LEU B 1 45 ? 9.414 5.543 1.397 1 96.5 45 LEU B CA 1
ATOM 1607 C C . LEU B 1 45 ? 10.148 6.867 1.233 1 96.5 45 LEU B C 1
ATOM 1609 O O . LEU B 1 45 ? 10.086 7.73 2.111 1 96.5 45 LEU B O 1
ATOM 1613 N N . GLN B 1 46 ? 10.836 6.996 0.087 1 97.12 46 GLN B N 1
ATOM 1614 C CA . GLN B 1 46 ? 11.477 8.266 -0.217 1 97.12 46 GLN B CA 1
ATOM 1615 C C . GLN B 1 46 ? 10.453 9.398 -0.325 1 97.12 46 GLN B C 1
ATOM 1617 O O . GLN B 1 46 ? 10.688 10.5 0.167 1 97.12 46 GLN B O 1
ATOM 1622 N N . ALA B 1 47 ? 9.359 9.086 -0.962 1 97.94 47 ALA B N 1
ATOM 1623 C CA . ALA B 1 47 ? 8.289 10.062 -1.099 1 97.94 47 ALA B CA 1
ATOM 1624 C C . ALA B 1 47 ? 7.758 10.492 0.267 1 97.94 47 ALA B C 1
ATOM 1626 O O . ALA B 1 47 ? 7.527 11.68 0.509 1 97.94 47 ALA B O 1
ATOM 1627 N N . ALA B 1 48 ? 7.582 9.539 1.161 1 97.81 48 ALA B N 1
ATOM 1628 C CA . ALA B 1 48 ? 7.074 9.844 2.496 1 97.81 48 ALA B CA 1
ATOM 1629 C C . ALA B 1 48 ? 8 10.797 3.24 1 97.81 48 ALA B C 1
ATOM 1631 O O . ALA B 1 48 ? 7.551 11.789 3.816 1 97.81 48 ALA B O 1
ATOM 1632 N N . ALA B 1 49 ? 9.25 10.492 3.176 1 98 49 ALA B N 1
ATOM 1633 C CA . ALA B 1 49 ? 10.227 11.344 3.852 1 98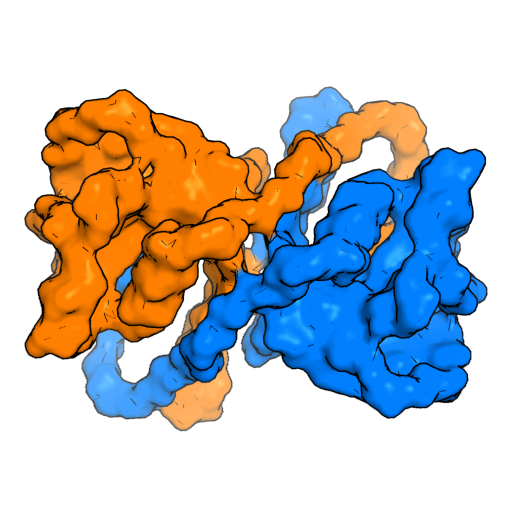 49 ALA B CA 1
ATOM 1634 C C . ALA B 1 49 ? 10.281 12.727 3.211 1 98 49 ALA B C 1
ATOM 1636 O O . ALA B 1 49 ? 10.359 13.742 3.91 1 98 49 ALA B O 1
ATOM 1637 N N . ARG B 1 50 ? 10.273 12.766 1.904 1 98.19 50 ARG B N 1
ATOM 1638 C CA . ARG B 1 50 ? 10.336 14.039 1.188 1 98.19 50 ARG B CA 1
ATOM 1639 C C . ARG B 1 50 ? 9.117 14.906 1.507 1 98.19 50 ARG B C 1
ATOM 1641 O O . ARG B 1 50 ? 9.258 16.078 1.852 1 98.19 50 ARG B O 1
ATOM 1648 N N . GLU B 1 51 ? 7.906 14.352 1.377 1 98 51 GLU B N 1
ATOM 1649 C CA . GLU B 1 51 ? 6.676 15.086 1.635 1 98 51 GLU B CA 1
ATOM 1650 C C . GLU B 1 51 ? 6.621 15.586 3.076 1 98 51 GLU B C 1
ATOM 1652 O O . GLU B 1 51 ? 6.164 16.703 3.338 1 98 51 GLU B O 1
ATOM 1657 N N . LEU B 1 52 ? 7.031 14.727 4.02 1 98.31 52 LEU B N 1
ATOM 1658 C CA . LEU B 1 52 ? 7.102 15.133 5.422 1 98.31 52 LEU B CA 1
ATOM 1659 C C . LEU B 1 52 ? 7.992 16.359 5.59 1 98.31 52 LEU B C 1
ATOM 1661 O O . LEU B 1 52 ? 7.602 17.328 6.246 1 98.31 52 LEU B O 1
ATOM 1665 N N . ARG B 1 53 ? 9.117 16.297 4.984 1 98.25 53 ARG B N 1
ATOM 1666 C CA . ARG B 1 53 ? 10.055 17.422 5.059 1 98.25 53 ARG B CA 1
ATOM 1667 C C . ARG B 1 53 ? 9.477 18.672 4.41 1 98.25 53 ARG B C 1
ATOM 1669 O O . ARG B 1 53 ? 9.539 19.766 4.984 1 98.25 53 ARG B O 1
ATOM 1676 N N . GLU B 1 54 ? 8.938 18.531 3.242 1 97.5 54 GLU B N 1
ATOM 1677 C CA . GLU B 1 54 ? 8.414 19.656 2.49 1 97.5 54 GLU B CA 1
ATOM 1678 C C . GLU B 1 54 ? 7.289 20.359 3.252 1 97.5 54 GLU B C 1
ATOM 1680 O O . GLU B 1 54 ? 7.195 21.578 3.246 1 97.5 54 GLU B O 1
ATOM 1685 N N . GLU B 1 55 ? 6.441 19.609 3.941 1 97.12 55 GLU B N 1
ATOM 1686 C CA . GLU B 1 55 ? 5.234 20.172 4.527 1 97.12 55 GLU B CA 1
ATOM 1687 C C . GLU B 1 55 ? 5.461 20.578 5.98 1 97.12 55 GLU B C 1
ATOM 1689 O O . GLU B 1 55 ? 4.695 21.375 6.539 1 97.12 55 GLU B O 1
ATOM 1694 N N . THR B 1 56 ? 6.547 20.031 6.68 1 97.94 56 THR B N 1
ATOM 1695 C CA . THR B 1 56 ? 6.66 20.266 8.117 1 97.94 56 THR B CA 1
ATOM 1696 C C . THR B 1 56 ? 8.086 20.641 8.492 1 97.94 56 THR B C 1
ATOM 1698 O O . THR B 1 56 ? 8.352 21.047 9.625 1 97.94 56 THR B O 1
ATOM 1701 N N . GLY B 1 57 ? 9.047 20.453 7.578 1 97.69 57 GLY B N 1
ATOM 1702 C CA . GLY B 1 57 ? 10.453 20.641 7.891 1 97.69 57 GLY B CA 1
ATOM 1703 C C . GLY B 1 57 ? 11.062 19.469 8.633 1 97.69 57 GLY B C 1
ATOM 1704 O O . GLY B 1 57 ? 12.273 19.422 8.852 1 97.69 57 GLY B O 1
ATOM 1705 N N . PHE B 1 58 ? 10.305 18.469 9.016 1 98.19 58 PHE B N 1
ATOM 1706 C CA . PHE B 1 58 ? 10.781 17.344 9.797 1 98.19 58 PHE B CA 1
ATOM 1707 C C . PHE B 1 58 ? 11.727 16.469 8.977 1 98.19 58 PHE B C 1
ATOM 1709 O O . PHE B 1 58 ? 11.328 15.906 7.957 1 98.19 58 PHE B O 1
ATOM 1716 N N . GLN B 1 59 ? 12.938 16.391 9.422 1 97.81 59 GLN B N 1
ATOM 1717 C CA . GLN B 1 59 ? 13.953 15.617 8.711 1 97.81 59 GLN B CA 1
ATOM 1718 C C . GLN B 1 59 ? 14.148 14.242 9.344 1 97.81 59 GLN B C 1
ATOM 1720 O O . GLN B 1 59 ? 14.633 14.133 10.477 1 97.81 59 GLN B O 1
ATOM 1725 N N . THR B 1 60 ? 13.812 13.227 8.617 1 98.19 60 THR B N 1
ATOM 1726 C CA . THR B 1 60 ? 13.938 11.852 9.102 1 98.19 60 THR B CA 1
ATOM 1727 C C . THR B 1 60 ? 13.828 10.859 7.957 1 98.19 60 THR B C 1
ATOM 1729 O O . THR B 1 60 ? 13.93 11.234 6.785 1 98.19 60 THR B O 1
ATOM 1732 N N . HIS B 1 61 ? 13.781 9.562 8.32 1 96.75 61 HIS B N 1
ATOM 1733 C CA . HIS B 1 61 ? 13.57 8.516 7.328 1 96.75 61 HIS B CA 1
ATOM 1734 C C . HIS B 1 61 ? 12.273 7.762 7.59 1 96.75 61 HIS B C 1
ATOM 1736 O O . HIS B 1 61 ? 11.75 7.781 8.703 1 96.75 61 HIS B O 1
ATOM 1742 N N . ALA B 1 62 ? 11.727 7.207 6.523 1 96.19 62 ALA B N 1
ATOM 1743 C CA . ALA B 1 62 ? 10.555 6.34 6.625 1 96.19 62 ALA B CA 1
ATOM 1744 C C . ALA B 1 62 ? 10.945 4.945 7.105 1 96.19 62 ALA B C 1
ATOM 1746 O O . ALA B 1 62 ? 11.969 4.402 6.688 1 96.19 62 ALA B O 1
ATOM 1747 N N . GLU B 1 63 ? 10.125 4.34 7.98 1 94.06 63 GLU B N 1
ATOM 1748 C CA . GLU B 1 63 ? 10.453 3.051 8.586 1 94.06 63 GLU B CA 1
ATOM 1749 C C . GLU B 1 63 ? 9.734 1.91 7.871 1 94.06 63 GLU B C 1
ATOM 1751 O O . GLU B 1 63 ? 10.273 0.811 7.742 1 94.06 63 GLU B O 1
ATOM 1756 N N . GLY B 1 64 ? 8.43 2.184 7.523 1 93.25 64 GLY B N 1
ATOM 1757 C CA . GLY B 1 64 ? 7.73 1.097 6.859 1 93.25 64 GLY B CA 1
ATOM 1758 C C . GLY B 1 64 ? 6.238 1.34 6.727 1 93.25 64 GLY B C 1
ATOM 1759 O O . GLY B 1 64 ? 5.742 2.408 7.094 1 93.25 64 GLY B O 1
ATOM 1760 N N . THR B 1 65 ? 5.578 0.321 6.199 1 94.62 65 THR B N 1
ATOM 1761 C CA . THR B 1 65 ? 4.168 0.413 5.832 1 94.62 65 THR B CA 1
ATOM 1762 C C . THR B 1 65 ? 3.277 0.149 7.043 1 94.62 65 THR B C 1
ATOM 1764 O O . THR B 1 65 ? 3.471 -0.835 7.762 1 94.62 65 THR B O 1
ATOM 1767 N N . LEU B 1 66 ? 2.342 1.045 7.23 1 93.75 66 LEU B N 1
ATOM 1768 C CA . LEU B 1 66 ? 1.284 0.775 8.195 1 93.75 66 LEU B CA 1
ATOM 1769 C C . LEU B 1 66 ? 0.095 0.095 7.523 1 93.75 66 LEU B C 1
ATOM 1771 O O . LEU B 1 66 ? -0.448 -0.878 8.055 1 93.75 66 LEU B O 1
ATOM 1775 N N . THR B 1 67 ? -0.288 0.66 6.414 1 93.81 67 THR B N 1
ATOM 1776 C CA . THR B 1 67 ? -1.399 0.126 5.637 1 93.81 67 THR B CA 1
ATOM 1777 C C . THR B 1 67 ? -1.487 0.815 4.277 1 93.81 67 THR B C 1
ATOM 1779 O O . THR B 1 67 ? -0.604 1.593 3.912 1 93.81 67 THR B O 1
ATOM 1782 N N . ALA B 1 68 ? -2.529 0.483 3.502 1 94.75 68 ALA B N 1
ATOM 1783 C CA . ALA B 1 68 ? -2.844 1.133 2.232 1 94.75 68 ALA B CA 1
ATOM 1784 C C . ALA B 1 68 ? -4.352 1.262 2.041 1 94.75 68 ALA B C 1
ATOM 1786 O O . ALA B 1 68 ? -5.129 0.525 2.656 1 94.75 68 ALA B O 1
ATOM 1787 N N . PHE B 1 69 ? -4.691 2.242 1.193 1 93.81 69 PHE B N 1
ATOM 1788 C CA . PHE B 1 69 ? -6.105 2.391 0.861 1 93.81 69 PHE B CA 1
ATOM 1789 C C . PHE B 1 69 ? -6.277 3.211 -0.412 1 93.81 69 PHE B C 1
ATOM 1791 O O . PHE B 1 69 ? -5.344 3.881 -0.857 1 93.81 69 PHE B O 1
ATOM 1798 N N . ASP B 1 70 ? -7.488 3.141 -0.967 1 94.25 70 ASP B N 1
ATOM 1799 C CA . ASP B 1 70 ? -7.84 3.93 -2.145 1 94.25 70 ASP B CA 1
ATOM 1800 C C . ASP B 1 70 ? -8.578 5.207 -1.749 1 94.25 70 ASP B C 1
ATOM 1802 O O . ASP B 1 70 ? -9.352 5.215 -0.79 1 94.25 70 ASP B O 1
ATOM 1806 N N . LEU B 1 71 ? -8.305 6.176 -2.496 1 92.5 71 LEU B N 1
ATOM 1807 C CA . LEU B 1 71 ? -9.172 7.348 -2.555 1 92.5 71 LEU B CA 1
ATOM 1808 C C . LEU B 1 71 ? -9.711 7.555 -3.965 1 92.5 71 LEU B C 1
ATOM 1810 O O . LEU B 1 71 ? -8.977 7.969 -4.863 1 92.5 71 LEU B O 1
ATOM 1814 N N . ILE B 1 72 ? -10.953 7.219 -4.145 1 92.38 72 ILE B N 1
ATOM 1815 C CA . ILE B 1 72 ? -11.609 7.355 -5.438 1 92.38 72 ILE B CA 1
ATOM 1816 C C . ILE B 1 72 ? -12.727 8.398 -5.34 1 92.38 72 ILE B C 1
ATOM 1818 O O . ILE B 1 72 ? -13.688 8.219 -4.586 1 92.38 72 ILE B O 1
ATOM 1822 N N . ASP B 1 73 ? -12.523 9.445 -6.094 1 88.94 73 ASP B N 1
ATOM 1823 C CA . ASP B 1 73 ? -13.523 10.508 -6.125 1 88.94 73 ASP B CA 1
ATOM 1824 C C . ASP B 1 73 ? -14.375 10.422 -7.387 1 88.94 73 ASP B C 1
ATOM 1826 O O . ASP B 1 73 ? -13.844 10.359 -8.5 1 88.94 73 ASP B O 1
ATOM 1830 N N . ARG B 1 74 ? -15.57 10.32 -7.242 1 88.62 74 ARG B N 1
ATOM 1831 C CA . ARG B 1 74 ? -16.531 10.273 -8.344 1 88.62 74 ARG B CA 1
ATOM 1832 C C . ARG B 1 74 ? -17.453 11.477 -8.312 1 88.62 74 ARG B C 1
ATOM 1834 O O . ARG B 1 74 ? -17.891 11.914 -7.238 1 88.62 74 ARG B O 1
ATOM 1841 N N . ASP B 1 75 ? -17.781 11.984 -9.523 1 87.38 75 ASP B N 1
ATOM 1842 C CA . ASP B 1 75 ? -18.734 13.086 -9.578 1 87.38 75 ASP B CA 1
ATOM 1843 C C . ASP B 1 75 ? -20.172 12.57 -9.531 1 87.38 75 ASP B C 1
ATOM 1845 O O . ASP B 1 75 ? -20.406 11.375 -9.367 1 87.38 75 ASP B O 1
ATOM 1849 N N . GLY B 1 76 ? -21.125 13.5 -9.57 1 86.69 76 GLY B N 1
ATOM 1850 C CA . GLY B 1 76 ? -22.531 13.164 -9.445 1 86.69 76 GLY B CA 1
ATOM 1851 C C . GLY B 1 76 ? -23.016 12.195 -10.5 1 86.69 76 GLY B C 1
ATOM 1852 O O . GLY B 1 76 ? -24.016 11.5 -10.305 1 86.69 76 GLY B O 1
ATOM 1853 N N . SER B 1 77 ? -22.344 12.07 -11.57 1 91.62 77 SER B N 1
ATOM 1854 C CA . SER B 1 77 ? -22.719 11.18 -12.664 1 91.62 77 SER B CA 1
ATOM 1855 C C . SER B 1 77 ? -22 9.844 -12.562 1 91.62 77 SER B C 1
ATOM 1857 O O . SER B 1 77 ? -22.203 8.961 -13.406 1 91.62 77 SER B O 1
ATOM 1859 N N . GLY B 1 78 ? -21.125 9.766 -11.641 1 87.81 78 GLY B N 1
ATOM 1860 C CA . GLY B 1 78 ? -20.406 8.516 -11.453 1 87.81 78 GLY B CA 1
ATOM 1861 C C . GLY B 1 78 ? -19.047 8.516 -12.117 1 87.81 78 GLY B C 1
ATOM 1862 O O . GLY B 1 78 ? -18.281 7.551 -11.992 1 87.81 78 GLY B O 1
ATOM 1863 N N . HIS B 1 79 ? -18.797 9.602 -12.781 1 90.94 79 HIS B N 1
ATOM 1864 C CA . HIS B 1 79 ? -17.5 9.711 -13.445 1 90.94 79 HIS B CA 1
ATOM 1865 C C . HIS B 1 79 ? -16.375 9.883 -12.422 1 90.94 79 HIS B C 1
ATOM 1867 O O . HIS B 1 79 ? -16.5 10.672 -11.484 1 90.94 79 HIS B O 1
ATOM 1873 N N . ILE B 1 80 ? -15.305 9.125 -12.617 1 91.38 80 ILE B N 1
ATOM 1874 C CA . ILE B 1 80 ? -14.18 9.195 -11.688 1 91.38 80 ILE B CA 1
ATOM 1875 C C . ILE B 1 80 ? -13.352 10.445 -11.969 1 91.38 80 ILE B C 1
ATOM 1877 O O . ILE B 1 80 ? -12.828 10.617 -13.07 1 91.38 80 ILE B O 1
ATOM 1881 N N . ARG B 1 81 ? -13.18 11.297 -10.938 1 90.56 81 ARG B N 1
ATOM 1882 C CA . ARG B 1 81 ? -12.367 12.508 -11.055 1 90.56 81 ARG B CA 1
ATOM 1883 C C . ARG B 1 81 ? -10.898 12.211 -10.773 1 90.56 81 ARG B C 1
ATOM 1885 O O . ARG B 1 81 ? -10.016 12.758 -11.43 1 90.56 81 ARG B O 1
ATOM 1892 N N . PHE B 1 82 ? -10.648 11.367 -9.773 1 91.62 82 PHE B N 1
ATOM 1893 C CA . PHE B 1 82 ? -9.289 10.922 -9.492 1 91.62 82 PHE B CA 1
ATOM 1894 C C . PHE B 1 82 ? -9.297 9.594 -8.742 1 91.62 82 PHE B C 1
ATOM 1896 O O . PHE B 1 82 ? -10.32 9.211 -8.164 1 91.62 82 PHE B O 1
ATOM 1903 N N . HIS B 1 83 ? -8.305 8.891 -8.758 1 94.12 83 HIS B N 1
ATOM 1904 C CA . HIS B 1 83 ? -8.039 7.621 -8.086 1 94.12 83 HIS B CA 1
ATOM 1905 C C . HIS B 1 83 ? -6.602 7.559 -7.57 1 94.12 83 HIS B C 1
ATOM 1907 O O . HIS B 1 83 ? -5.656 7.5 -8.359 1 94.12 83 HIS B O 1
ATOM 1913 N N . TYR B 1 84 ? -6.496 7.602 -6.223 1 94.88 84 TYR B N 1
ATOM 1914 C CA . TYR B 1 84 ? -5.195 7.457 -5.578 1 94.88 84 TYR B CA 1
ATOM 1915 C C . TYR B 1 84 ? -5.09 6.117 -4.855 1 94.88 84 TYR B C 1
ATOM 1917 O O . TYR B 1 84 ? -6.039 5.684 -4.199 1 94.88 84 TYR B O 1
ATOM 1925 N N . LEU B 1 85 ? -4.016 5.492 -5.09 1 96.31 85 LEU B N 1
ATOM 1926 C CA . LEU B 1 85 ? -3.559 4.453 -4.176 1 96.31 85 LEU B CA 1
ATOM 1927 C C . LEU B 1 85 ? -2.598 5.027 -3.139 1 96.31 85 LEU B C 1
ATOM 1929 O O . LEU B 1 85 ? -1.496 5.465 -3.484 1 96.31 85 LEU B O 1
ATOM 1933 N N . ILE B 1 86 ? -3.002 4.977 -1.868 1 96.5 86 ILE B N 1
ATOM 1934 C CA . ILE B 1 86 ? -2.26 5.672 -0.823 1 96.5 86 ILE B CA 1
ATOM 1935 C C . ILE B 1 86 ? -1.64 4.66 0.134 1 96.5 86 ILE B C 1
ATOM 1937 O O . ILE B 1 86 ? -2.314 3.73 0.587 1 96.5 86 ILE B O 1
ATOM 1941 N N . VAL B 1 87 ? -0.391 4.812 0.368 1 95.81 87 VAL B N 1
ATOM 1942 C CA . VAL B 1 87 ? 0.279 4.039 1.406 1 95.81 87 VAL B CA 1
ATOM 1943 C C . VAL B 1 87 ? 0.539 4.922 2.625 1 95.81 87 VAL B C 1
ATOM 1945 O O . VAL B 1 87 ? 1.125 6 2.504 1 95.81 87 VAL B O 1
ATOM 1948 N N . ALA B 1 88 ? 0.05 4.488 3.766 1 96.25 88 ALA B N 1
ATOM 1949 C CA . ALA B 1 88 ? 0.382 5.133 5.035 1 96.25 88 ALA B CA 1
ATOM 1950 C C . ALA B 1 88 ? 1.704 4.605 5.586 1 96.25 88 ALA B C 1
ATOM 1952 O O . ALA B 1 88 ? 1.876 3.396 5.758 1 96.25 88 ALA B O 1
ATOM 1953 N N . VAL B 1 89 ? 2.574 5.543 5.898 1 96.25 89 VAL B N 1
ATOM 1954 C CA . VAL B 1 89 ? 3.953 5.172 6.195 1 96.25 89 VAL B CA 1
ATOM 1955 C C . VAL B 1 89 ? 4.348 5.707 7.57 1 96.25 89 VAL B C 1
ATOM 1957 O O . VAL B 1 89 ? 4.176 6.898 7.855 1 96.25 89 VAL B O 1
ATOM 1960 N N . LYS B 1 90 ? 4.867 4.832 8.391 1 95.94 90 LYS B N 1
ATOM 1961 C CA . LYS B 1 90 ? 5.465 5.281 9.648 1 95.94 90 LYS B CA 1
ATOM 1962 C C . LYS B 1 90 ? 6.863 5.852 9.422 1 95.94 90 LYS B C 1
ATOM 1964 O O . LYS B 1 90 ? 7.688 5.234 8.742 1 95.94 90 LYS B O 1
ATOM 1969 N N . CYS B 1 91 ? 7.066 7.039 9.977 1 97.31 91 CYS B N 1
ATOM 1970 C CA . CYS B 1 91 ? 8.375 7.676 9.922 1 97.31 91 CYS B CA 1
ATOM 1971 C C . CYS B 1 91 ? 9.016 7.73 11.305 1 97.31 91 CYS B C 1
ATOM 1973 O O . CYS B 1 91 ? 8.312 7.852 12.312 1 97.31 91 CYS B O 1
ATOM 1975 N N . HIS B 1 92 ? 10.289 7.711 11.312 1 97.12 92 HIS B N 1
ATOM 1976 C CA . HIS B 1 92 ? 11.055 7.641 12.555 1 97.12 92 HIS B CA 1
ATOM 1977 C C . HIS B 1 92 ? 11.016 8.969 13.297 1 97.12 92 HIS B C 1
ATOM 1979 O O . HIS B 1 92 ? 11.266 10.023 12.711 1 97.12 92 HIS B O 1
ATOM 1985 N N . ASP B 1 93 ? 10.68 8.922 14.555 1 98 93 ASP B N 1
ATOM 1986 C CA . ASP B 1 93 ? 10.859 10.102 15.391 1 98 93 ASP B CA 1
ATOM 1987 C C . ASP B 1 93 ? 12.289 10.164 15.938 1 98 93 ASP B C 1
ATOM 1989 O O . ASP B 1 93 ? 12.602 9.531 16.953 1 98 93 ASP B O 1
ATOM 1993 N N . ASN B 1 94 ? 13.055 11.016 15.398 1 97.75 94 ASN B N 1
ATOM 1994 C CA . ASN B 1 94 ? 14.438 11.172 15.836 1 97.75 94 ASN B CA 1
ATOM 1995 C C . ASN B 1 94 ? 14.602 12.344 16.797 1 97.75 94 ASN B C 1
ATOM 1997 O O . ASN B 1 94 ? 15.711 12.82 17.016 1 97.75 94 ASN B O 1
ATOM 2001 N N . GLY B 1 95 ? 13.484 12.906 17.234 1 97.38 95 GLY B N 1
ATOM 2002 C CA . GLY B 1 95 ? 13.508 14.031 18.156 1 97.38 95 GLY B CA 1
ATOM 2003 C C . GLY B 1 95 ? 13.625 15.375 17.453 1 97.38 95 GLY B C 1
ATOM 2004 O O . GLY B 1 95 ? 13.836 16.406 18.094 1 97.38 95 GLY B O 1
ATOM 2005 N N . TRP B 1 96 ? 13.516 15.398 16.125 1 95.62 96 TRP B N 1
ATOM 2006 C CA . TRP B 1 96 ? 13.578 16.656 15.383 1 95.62 96 TRP B CA 1
ATOM 2007 C C . TRP B 1 96 ? 12.586 17.672 15.938 1 95.62 96 TRP B C 1
ATOM 2009 O O . TRP B 1 96 ? 11.422 17.344 16.172 1 95.62 96 TRP B O 1
ATOM 2019 N N . SER B 1 97 ? 13 18.906 16.141 1 95.88 97 SER B N 1
ATOM 2020 C CA . SER B 1 97 ? 12.141 19.859 16.828 1 95.88 97 SER B CA 1
ATOM 2021 C C . SER B 1 97 ? 11.93 21.125 15.984 1 95.88 97 SER B C 1
ATOM 2023 O O . SER B 1 97 ? 11.055 21.938 16.281 1 95.88 97 SER B O 1
ATOM 2025 N N . ALA B 1 98 ? 12.719 21.25 14.93 1 95.75 98 ALA B N 1
ATOM 2026 C CA . ALA B 1 98 ? 12.562 22.422 14.062 1 95.75 98 ALA B CA 1
ATOM 2027 C C . ALA B 1 98 ? 11.438 22.203 13.055 1 95.75 98 ALA B C 1
ATOM 2029 O O . ALA B 1 98 ? 11.672 22.203 11.844 1 95.75 98 ALA B O 1
ATOM 2030 N N . ILE B 1 99 ? 10.242 22.094 13.594 1 96.5 99 ILE B N 1
ATOM 2031 C CA . ILE B 1 99 ? 9.062 21.812 12.781 1 96.5 99 ILE B CA 1
ATOM 2032 C C . ILE B 1 99 ? 8.375 23.125 12.398 1 96.5 99 ILE B C 1
ATOM 2034 O O . ILE B 1 99 ? 8.156 23.984 13.25 1 96.5 99 ILE B O 1
ATOM 2038 N N . GLN B 1 100 ? 8.078 23.266 11.094 1 95.81 100 GLN B N 1
ATOM 2039 C CA . GLN B 1 100 ? 7.395 24.438 10.562 1 95.81 100 GLN B CA 1
ATOM 2040 C C . GLN B 1 100 ? 6.492 24.062 9.391 1 95.81 100 GLN B C 1
ATOM 2042 O O . GLN B 1 100 ? 6.863 23.234 8.555 1 95.81 100 GLN B O 1
ATOM 2047 N N . ALA B 1 101 ? 5.414 24.734 9.32 1 94.5 101 ALA B N 1
ATOM 2048 C CA . ALA B 1 101 ? 4.504 24.5 8.203 1 94.5 101 ALA B CA 1
ATOM 2049 C C . ALA B 1 101 ? 5.148 24.906 6.883 1 94.5 101 ALA B C 1
ATOM 2051 O O . ALA B 1 101 ? 5.793 25.953 6.797 1 94.5 101 ALA B O 1
ATOM 2052 N N . GLY B 1 102 ? 4.953 24.031 5.906 1 90.62 102 GLY B N 1
ATOM 2053 C CA . GLY B 1 102 ? 5.418 24.344 4.566 1 90.62 102 GLY B CA 1
ATOM 2054 C C . GLY B 1 102 ? 4.426 25.188 3.779 1 90.62 102 GLY B C 1
ATOM 2055 O O . GLY B 1 102 ? 3.395 25.594 4.312 1 90.62 102 GLY B O 1
ATOM 2056 N N . ASP B 1 103 ? 4.672 25.422 2.523 1 84.81 103 ASP B N 1
ATOM 2057 C CA . ASP B 1 103 ? 3.939 26.344 1.669 1 84.81 103 ASP B CA 1
ATOM 2058 C C . ASP B 1 103 ? 2.492 25.891 1.481 1 84.81 103 ASP B C 1
ATOM 2060 O O . ASP B 1 103 ? 1.586 26.719 1.38 1 84.81 103 ASP B O 1
ATOM 2064 N N . ASP B 1 104 ? 2.271 24.672 1.552 1 81.75 104 ASP B N 1
ATOM 2065 C CA . ASP B 1 104 ? 0.942 24.141 1.259 1 81.75 104 ASP B CA 1
ATOM 2066 C C . ASP B 1 104 ? 0.157 23.891 2.543 1 81.75 104 ASP B C 1
ATOM 2068 O O . ASP B 1 104 ? -0.961 23.375 2.5 1 81.75 104 ASP B O 1
ATOM 2072 N N . ALA B 1 105 ? 0.728 24.328 3.633 1 82.5 105 ALA B N 1
ATOM 2073 C CA . ALA B 1 105 ? 0.079 24.109 4.922 1 82.5 105 ALA B CA 1
ATOM 2074 C C . ALA B 1 105 ? -0.09 25.422 5.68 1 82.5 105 ALA B C 1
ATOM 2076 O O . ALA B 1 105 ? 0.776 26.312 5.617 1 82.5 105 ALA B O 1
ATOM 2077 N N . CYS B 1 106 ? -1.168 25.516 6.375 1 87 106 CYS B N 1
ATOM 2078 C CA . CYS B 1 106 ? -1.421 26.719 7.168 1 87 106 CYS B CA 1
ATOM 2079 C C . CYS B 1 106 ? -0.803 26.594 8.555 1 87 106 CYS B C 1
ATOM 2081 O O . CYS B 1 106 ? -0.458 27.609 9.18 1 87 106 CYS B O 1
ATOM 2083 N N . ASP B 1 107 ? -0.726 25.406 9.023 1 95.19 107 ASP B N 1
ATOM 2084 C CA . ASP B 1 107 ? -0.209 25.156 10.367 1 95.19 107 ASP B CA 1
ATOM 2085 C C . ASP B 1 107 ? 0.29 23.719 10.516 1 95.19 107 ASP B C 1
ATOM 2087 O O . ASP B 1 107 ? 0.068 22.891 9.633 1 95.19 107 ASP B O 1
ATOM 2091 N N . VAL B 1 108 ? 1.038 23.484 11.594 1 97.38 108 VAL B N 1
ATOM 2092 C CA . VAL B 1 108 ? 1.541 22.172 11.977 1 97.38 108 VAL B CA 1
ATOM 2093 C C . VAL B 1 108 ? 1.391 21.969 13.484 1 97.38 108 VAL B C 1
ATOM 2095 O O . VAL B 1 108 ? 1.583 22.906 14.258 1 97.38 108 VAL B O 1
ATOM 2098 N N . GLY B 1 109 ? 0.975 20.766 13.891 1 97.25 109 GLY B N 1
ATOM 2099 C CA . GLY B 1 109 ? 0.76 20.531 15.312 1 97.25 109 GLY B CA 1
ATOM 2100 C C . GLY B 1 109 ? 0.753 19.062 15.68 1 97.25 109 GLY B C 1
ATOM 2101 O O . GLY B 1 109 ? 0.636 18.203 14.812 1 97.25 109 GLY B O 1
ATOM 2102 N N . TRP B 1 110 ? 0.99 18.844 16.938 1 98.31 110 TRP B N 1
ATOM 2103 C CA . TRP B 1 110 ? 0.905 17.5 17.516 1 98.31 110 TRP B CA 1
ATOM 2104 C C . TRP B 1 110 ? -0.455 17.281 18.172 1 98.31 110 TRP B C 1
ATOM 2106 O O . TRP B 1 110 ? -0.9 18.094 18.984 1 98.31 110 TRP B O 1
ATOM 2116 N N . PHE B 1 111 ? -1.118 16.156 17.766 1 98.44 111 PHE B N 1
ATOM 2117 C CA . PHE B 1 111 ? -2.445 15.844 18.297 1 98.44 111 PHE B CA 1
ATOM 2118 C C . PHE B 1 111 ? -2.504 14.414 18.812 1 98.44 111 PHE B C 1
ATOM 2120 O O . PHE B 1 111 ? -1.896 13.516 18.25 1 98.44 111 PHE B O 1
ATOM 2127 N N . ASP B 1 112 ? -3.199 14.172 19.875 1 98.31 112 ASP B N 1
ATOM 2128 C CA . ASP B 1 112 ? -3.49 12.805 20.297 1 98.31 112 ASP B CA 1
ATOM 2129 C C . ASP B 1 112 ? -4.895 12.383 19.875 1 98.31 112 ASP B C 1
ATOM 2131 O O . ASP B 1 112 ? -5.645 13.18 19.312 1 98.31 112 ASP B O 1
ATOM 2135 N N . LEU B 1 113 ? -5.262 11.172 20.141 1 97.5 113 LEU B N 1
ATOM 2136 C CA . LEU B 1 113 ? -6.523 10.633 19.641 1 97.5 113 LEU B CA 1
ATOM 2137 C C . LEU B 1 113 ? -7.703 11.25 20.375 1 97.5 113 LEU B C 1
ATOM 2139 O O . LEU B 1 113 ? -8.797 11.367 19.828 1 97.5 113 LEU B O 1
ATOM 2143 N N . ALA B 1 114 ? -7.457 11.609 21.594 1 98.31 114 ALA B N 1
ATOM 2144 C CA . ALA B 1 114 ? -8.531 12.242 22.344 1 98.31 114 ALA B CA 1
ATOM 2145 C C . ALA B 1 114 ? -8.953 13.562 21.719 1 98.31 114 ALA B C 1
ATOM 2147 O O . ALA B 1 114 ? -10.141 13.875 21.625 1 98.31 114 ALA B O 1
ATOM 2148 N N . GLN B 1 115 ? -7.984 14.328 21.281 1 98 115 GLN B N 1
ATOM 2149 C CA . GLN B 1 115 ? -8.258 15.594 20.594 1 98 115 GLN B CA 1
ATOM 2150 C C . GLN B 1 115 ? -9.016 15.359 19.297 1 98 115 GLN B C 1
ATOM 2152 O O . GLN B 1 115 ? -9.945 16.094 18.969 1 98 115 GLN B O 1
ATOM 2157 N N . VAL B 1 116 ? -8.656 14.32 18.547 1 97 116 VAL B N 1
ATOM 2158 C CA . VAL B 1 116 ? -9.312 13.992 17.297 1 97 116 VAL B CA 1
ATOM 2159 C C . VAL B 1 116 ? -10.766 13.578 17.562 1 97 116 VAL B C 1
ATOM 2161 O O . VAL B 1 116 ? -11.68 14.031 16.859 1 97 116 VAL B O 1
ATOM 2164 N N . ARG B 1 117 ? -10.945 12.773 18.547 1 96.88 117 ARG B N 1
ATOM 2165 C CA . ARG B 1 117 ? -12.273 12.273 18.891 1 96.88 117 ARG B CA 1
ATOM 2166 C C . ARG B 1 117 ? -13.188 13.406 19.359 1 96.88 117 ARG B C 1
ATOM 2168 O O . ARG B 1 117 ? -14.398 13.367 19.141 1 96.88 117 ARG B O 1
ATOM 2175 N N . ALA B 1 118 ? -12.594 14.352 19.969 1 97.56 118 ALA B N 1
ATOM 2176 C CA . ALA B 1 118 ? -13.367 15.461 20.531 1 97.56 118 ALA B CA 1
ATOM 2177 C C . ALA B 1 118 ? -13.953 16.328 19.438 1 97.56 118 ALA B C 1
ATOM 2179 O O . ALA B 1 118 ? -15.008 16.953 19.609 1 97.56 118 ALA B O 1
ATOM 2180 N N . ASN B 1 119 ? -13.312 16.406 18.234 1 96.25 119 ASN B N 1
ATOM 2181 C CA . ASN B 1 119 ? -13.781 17.219 17.125 1 96.25 119 ASN B CA 1
ATOM 2182 C C . ASN B 1 119 ? -13.453 16.578 15.781 1 96.25 119 ASN B C 1
ATOM 2184 O O . ASN B 1 119 ? -12.68 17.141 15 1 96.25 119 ASN B O 1
ATOM 2188 N N . PRO B 1 120 ? -14.117 15.547 15.469 1 92.38 120 PRO B N 1
ATOM 2189 C CA . PRO B 1 120 ? -13.789 14.797 14.25 1 92.38 120 PRO B CA 1
ATOM 2190 C C . PRO B 1 120 ? -13.914 15.641 12.984 1 92.38 120 PRO B C 1
ATOM 2192 O O . PRO B 1 120 ? -13.203 15.406 12.008 1 92.38 120 PRO B O 1
ATOM 2195 N N . ALA B 1 121 ? -14.727 16.688 13 1 92.94 121 ALA B N 1
ATOM 2196 C CA . ALA B 1 121 ? -14.977 17.5 11.805 1 92.94 121 ALA B CA 1
ATOM 2197 C C . ALA B 1 121 ? -13.766 18.344 11.453 1 92.94 121 ALA B C 1
ATOM 2199 O O . ALA B 1 121 ? -13.68 18.875 10.344 1 92.94 121 ALA B O 1
ATOM 2200 N N . ALA B 1 122 ? -12.836 18.5 12.344 1 95.44 122 ALA B N 1
ATOM 2201 C CA . ALA B 1 122 ? -11.648 19.312 12.125 1 95.44 122 ALA B CA 1
ATOM 2202 C C . ALA B 1 122 ? -10.531 18.5 11.477 1 95.44 122 ALA B C 1
ATOM 2204 O O . ALA B 1 122 ? -9.477 19.047 11.133 1 95.44 122 ALA B O 1
ATOM 2205 N N . PHE B 1 123 ? -10.812 17.234 11.266 1 95.5 123 PHE B N 1
ATOM 2206 C CA . PHE B 1 123 ? -9.758 16.344 10.789 1 95.5 123 PHE B CA 1
ATOM 2207 C C . PHE B 1 123 ? -10.18 15.641 9.508 1 95.5 123 PHE B C 1
ATOM 2209 O O . PHE B 1 123 ? -11.375 15.445 9.258 1 95.5 123 PHE B O 1
ATOM 2216 N N . SER B 1 124 ? -9.18 15.305 8.711 1 92.5 124 SER B N 1
ATOM 2217 C CA . SER B 1 124 ? -9.438 14.594 7.469 1 92.5 124 SER B CA 1
ATOM 2218 C C . SER B 1 124 ? -10.148 13.266 7.727 1 92.5 124 SER B C 1
ATOM 2220 O O . SER B 1 124 ? -9.875 12.594 8.719 1 92.5 124 SER B O 1
ATOM 2222 N N . PRO B 1 125 ? -11.047 12.93 6.789 1 88.12 125 PRO B N 1
ATOM 2223 C CA . PRO B 1 125 ? -11.68 11.609 6.93 1 88.12 125 PRO B CA 1
ATOM 2224 C C . PRO B 1 125 ? -10.656 10.477 7.035 1 88.12 125 PRO B C 1
ATOM 2226 O O . PRO B 1 125 ? -9.641 10.492 6.336 1 88.12 125 PRO B O 1
ATOM 2229 N N . GLY B 1 126 ? -10.875 9.547 7.984 1 89.38 126 GLY B N 1
ATOM 2230 C CA . GLY B 1 126 ? -10.008 8.391 8.133 1 89.38 126 GLY B CA 1
ATOM 2231 C C . GLY B 1 126 ? -8.867 8.617 9.109 1 89.38 126 GLY B C 1
ATOM 2232 O O . GLY B 1 126 ? -8.164 7.676 9.477 1 89.38 126 GLY B O 1
ATOM 2233 N N . LEU B 1 127 ? -8.742 9.867 9.508 1 93.69 127 LEU B N 1
ATOM 2234 C CA . LEU B 1 127 ? -7.609 10.18 10.375 1 93.69 127 LEU B CA 1
ATOM 2235 C C . LEU B 1 127 ? -7.691 9.414 11.688 1 93.69 127 LEU B C 1
ATOM 2237 O O . LEU B 1 127 ? -6.676 8.938 12.203 1 93.69 127 LEU B O 1
ATOM 2241 N N . LEU B 1 128 ? -8.906 9.297 12.227 1 92.75 128 LEU B N 1
ATOM 2242 C CA . LEU B 1 128 ? -9.055 8.586 13.492 1 92.75 128 LEU B CA 1
ATOM 2243 C C . LEU B 1 128 ? -8.609 7.133 13.352 1 92.75 128 LEU B C 1
ATOM 2245 O O . LEU B 1 128 ? -7.883 6.621 14.203 1 92.75 128 LEU B O 1
ATOM 2249 N N . GLU B 1 129 ? -9 6.504 12.352 1 91.19 129 GLU B N 1
ATOM 2250 C CA . GLU B 1 129 ? -8.664 5.102 12.117 1 91.19 129 GLU B CA 1
ATOM 2251 C C . GLU B 1 129 ? -7.168 4.926 11.875 1 91.19 129 GLU B C 1
ATOM 2253 O O . GLU B 1 129 ? -6.543 4.027 12.453 1 91.19 129 GLU B O 1
ATOM 2258 N N . LEU B 1 130 ? -6.645 5.746 11.086 1 93.31 130 LEU B N 1
ATOM 2259 C CA . LEU B 1 130 ? -5.219 5.66 10.789 1 93.31 130 LEU B CA 1
ATOM 2260 C C . LEU B 1 130 ? -4.387 5.977 12.031 1 93.31 130 LEU B C 1
ATOM 2262 O O . LEU B 1 130 ? -3.369 5.332 12.281 1 93.31 130 LEU B O 1
ATOM 2266 N N . GLY B 1 131 ? -4.855 7.012 12.711 1 94.94 131 GLY B N 1
ATOM 2267 C CA . GLY B 1 131 ? -4.18 7.332 13.961 1 94.94 131 GLY B CA 1
ATOM 2268 C C . GLY B 1 131 ? -4.188 6.188 14.953 1 94.94 131 GLY B C 1
ATOM 2269 O O . GLY B 1 131 ? -3.172 5.906 15.594 1 94.94 131 GLY B O 1
ATOM 2270 N N . THR B 1 132 ? -5.328 5.543 15.094 1 93.25 132 THR B N 1
ATOM 2271 C CA . THR B 1 132 ? -5.445 4.391 15.984 1 93.25 132 THR B CA 1
ATOM 2272 C C . THR B 1 132 ? -4.465 3.293 15.578 1 93.25 132 THR B C 1
ATOM 2274 O O . THR B 1 132 ? -3.797 2.705 16.438 1 93.25 132 THR B O 1
ATOM 2277 N N . LEU B 1 133 ? -4.352 3.08 14.328 1 91.88 133 LEU B N 1
ATOM 2278 C CA . LEU B 1 133 ? -3.406 2.09 13.828 1 91.88 133 LEU B CA 1
ATOM 2279 C C . LEU B 1 133 ? -1.972 2.502 14.141 1 91.88 133 LEU B C 1
ATOM 2281 O O . LEU B 1 133 ? -1.174 1.685 14.609 1 91.88 133 LEU B O 1
ATOM 2285 N N . ALA B 1 134 ? -1.63 3.732 13.891 1 94.06 134 ALA B N 1
ATOM 2286 C CA . ALA B 1 134 ? -0.273 4.242 14.062 1 94.06 134 ALA B CA 1
ATOM 2287 C C . ALA B 1 134 ? 0.162 4.148 15.523 1 94.06 134 ALA B C 1
ATOM 2289 O O . ALA B 1 134 ? 1.345 3.957 15.812 1 94.06 134 ALA B O 1
ATOM 2290 N N . LEU B 1 135 ? -0.79 4.25 16.359 1 94.81 135 LEU B N 1
ATOM 2291 C CA . LEU B 1 135 ? -0.488 4.281 17.797 1 94.81 135 LEU B CA 1
ATOM 2292 C C . LEU B 1 135 ? -0.576 2.887 18.406 1 94.81 135 LEU B C 1
ATOM 2294 O O . LEU B 1 135 ? -0.22 2.689 19.562 1 94.81 135 LEU B O 1
ATOM 2298 N N . SER B 1 136 ? -0.991 1.93 17.625 1 89.69 136 SER B N 1
ATOM 2299 C CA . SER B 1 136 ? -1.161 0.577 18.141 1 89.69 136 SER B CA 1
ATOM 2300 C C . SER B 1 136 ? 0.171 -0.164 18.203 1 89.69 136 SER B C 1
ATOM 2302 O O . SER B 1 136 ? 1.16 0.278 17.609 1 89.69 136 SER B O 1
ATOM 2304 N N . ASP B 1 137 ? 0.136 -1.323 18.828 1 88.5 137 ASP B N 1
ATOM 2305 C CA . ASP B 1 137 ? 1.326 -2.156 18.969 1 88.5 137 ASP B CA 1
ATOM 2306 C C . ASP B 1 137 ? 1.588 -2.959 17.688 1 88.5 137 ASP B C 1
ATOM 2308 O O . ASP B 1 137 ? 2.609 -3.643 17.578 1 88.5 137 ASP B O 1
ATOM 2312 N N . ARG B 1 138 ? 0.771 -2.816 16.703 1 84.38 138 ARG B N 1
ATOM 2313 C CA . ARG B 1 138 ? 0.951 -3.566 15.461 1 84.38 138 ARG B CA 1
ATOM 2314 C C . ARG B 1 138 ? 2.234 -3.148 14.75 1 84.38 138 ARG B C 1
ATOM 2316 O O . ARG B 1 138 ? 2.922 -3.984 14.156 1 84.38 138 ARG B O 1
ATOM 2323 N N . GLY B 1 139 ? 2.477 -1.788 14.766 1 83.06 139 GLY B N 1
ATOM 2324 C CA . GLY B 1 139 ? 3.713 -1.321 14.156 1 83.06 139 GLY B CA 1
ATOM 2325 C C . GLY B 1 139 ? 3.705 -1.412 12.648 1 83.06 139 GLY B C 1
ATOM 2326 O O . GLY B 1 139 ? 2.643 -1.368 12.023 1 83.06 139 GLY B O 1
ATOM 2327 N N . ILE B 1 140 ? 4.836 -1.411 12.055 1 87.31 140 ILE B N 1
ATOM 2328 C CA . ILE B 1 140 ? 4.996 -1.419 10.602 1 87.31 140 ILE B CA 1
ATOM 2329 C C . ILE B 1 140 ? 5.098 -2.857 10.102 1 87.31 140 ILE B C 1
ATOM 2331 O O . ILE B 1 140 ? 5.453 -3.762 10.859 1 87.31 140 ILE B O 1
ATOM 2335 N N . ALA B 1 141 ? 4.539 -3.023 8.883 1 79.69 141 ALA B N 1
ATOM 2336 C CA . ALA B 1 141 ? 4.844 -4.273 8.188 1 79.69 141 ALA B CA 1
ATOM 2337 C C . ALA B 1 141 ? 6.168 -4.172 7.438 1 79.69 141 ALA B C 1
ATOM 2339 O O . ALA B 1 141 ? 6.355 -3.281 6.605 1 79.69 141 ALA B O 1
ATOM 2340 N N . PRO B 1 142 ? 7.121 -4.965 7.996 1 62.19 142 PRO B N 1
ATOM 2341 C CA . PRO B 1 142 ? 8.453 -4.82 7.402 1 62.19 142 PRO B CA 1
ATOM 2342 C C . PRO B 1 142 ? 8.508 -5.305 5.957 1 62.19 142 PRO B C 1
ATOM 2344 O O . PRO B 1 142 ? 7.82 -6.262 5.594 1 62.19 142 PRO B O 1
ATOM 2347 N N . TRP B 1 143 ? 8.68 -4.512 4.906 1 65.38 143 TRP B N 1
ATOM 2348 C CA . TRP B 1 143 ? 9.117 -5.031 3.615 1 65.38 143 TRP B CA 1
ATOM 2349 C C . TRP B 1 143 ? 10.633 -4.969 3.49 1 65.38 143 TRP B C 1
ATOM 2351 O O . TRP B 1 143 ? 11.219 -3.883 3.436 1 65.38 143 TRP B O 1
ATOM 2361 N N . PRO B 1 144 ? 11.195 -6.16 3.893 1 53.88 144 PRO B N 1
ATOM 2362 C CA . PRO B 1 144 ? 12.656 -6.07 3.83 1 53.88 144 PRO B CA 1
ATOM 2363 C C . PRO B 1 144 ? 13.172 -5.836 2.412 1 53.88 144 PRO B C 1
ATOM 2365 O O . PRO B 1 144 ? 14.367 -5.594 2.217 1 53.88 144 PRO B O 1
ATOM 2368 N N . VAL B 1 145 ? 12.383 -6.219 1.381 1 48.94 145 VAL B N 1
ATOM 2369 C CA . VAL B 1 145 ? 13.156 -6.391 0.152 1 48.94 145 VAL B CA 1
ATOM 2370 C C . VAL B 1 145 ? 13.508 -5.023 -0.428 1 48.94 145 VAL B C 1
ATOM 2372 O O . VAL B 1 145 ? 12.656 -4.133 -0.512 1 48.94 145 VAL B O 1
ATOM 2375 N N . ALA B 1 146 ? 14.844 -4.719 -0.435 1 44 146 ALA B N 1
ATOM 2376 C CA . ALA B 1 146 ? 15.375 -3.615 -1.225 1 44 146 ALA B CA 1
ATOM 2377 C C . ALA B 1 146 ? 14.578 -3.422 -2.51 1 44 146 ALA B C 1
ATOM 2379 O O . ALA B 1 146 ? 14.047 -4.383 -3.072 1 44 146 ALA B O 1
ATOM 2380 N N . PRO B 1 147 ? 14.188 -2.178 -2.689 1 48.72 147 PRO B N 1
ATOM 2381 C CA . PRO B 1 147 ? 13.633 -1.99 -4.027 1 48.72 147 PRO B CA 1
ATOM 2382 C C . PRO B 1 147 ? 14.227 -2.947 -5.059 1 48.72 147 PRO B C 1
ATOM 2384 O O . PRO B 1 147 ? 15.445 -3.125 -5.105 1 48.72 147 PRO B O 1
ATOM 2387 N N . GLN B 1 148 ? 13.516 -3.936 -5.418 1 45.59 148 GLN B N 1
ATOM 2388 C CA . GLN B 1 148 ? 14.055 -4.809 -6.457 1 45.59 148 GLN B CA 1
ATOM 2389 C C . GLN B 1 148 ? 14.359 -4.023 -7.727 1 45.59 148 GLN B C 1
ATOM 2391 O O . GLN B 1 148 ? 13.445 -3.52 -8.391 1 45.59 148 GLN B O 1
ATOM 2396 N N . ILE B 1 149 ? 15.445 -3.23 -7.621 1 43.47 149 ILE B N 1
ATOM 2397 C CA . ILE B 1 149 ? 15.945 -2.604 -8.844 1 43.47 149 ILE B CA 1
ATOM 2398 C C . ILE B 1 149 ? 16.5 -3.674 -9.781 1 43.47 149 ILE B C 1
ATOM 2400 O O . ILE B 1 149 ? 17.469 -4.355 -9.445 1 43.47 149 ILE B O 1
ATOM 2404 N N . ARG B 1 150 ? 15.633 -4.215 -10.539 1 43.75 150 ARG B N 1
ATOM 2405 C CA . ARG B 1 150 ? 16.203 -5.145 -11.516 1 43.75 150 ARG B CA 1
ATOM 2406 C C . ARG B 1 150 ? 17.266 -4.461 -12.367 1 43.75 150 ARG B C 1
ATOM 2408 O O . ARG B 1 150 ? 17 -3.432 -12.992 1 43.75 150 ARG B O 1
ATOM 2415 N N . THR B 1 151 ? 18.453 -4.516 -11.891 1 36.25 151 THR B N 1
ATOM 2416 C CA . THR B 1 151 ? 19.547 -4.023 -12.711 1 36.25 151 THR B CA 1
ATOM 2417 C C . THR B 1 151 ? 19.578 -4.734 -14.062 1 36.25 151 THR B C 1
ATOM 2419 O O . THR B 1 151 ? 19.422 -5.953 -14.133 1 36.25 151 THR B O 1
ATOM 2422 N N . PRO B 1 152 ? 19.406 -3.916 -15.109 1 37.59 152 PRO B N 1
ATOM 2423 C CA . PRO B 1 152 ? 19.516 -4.477 -16.469 1 37.59 152 PRO B CA 1
ATOM 2424 C C . PRO B 1 152 ? 20.672 -5.48 -16.594 1 37.59 152 PRO B C 1
ATOM 2426 O O . PRO B 1 152 ? 21.844 -5.098 -16.562 1 37.59 152 PRO B O 1
ATOM 2429 N N . GLY B 1 153 ? 21.078 -6.293 -15.727 1 32.06 153 GLY B N 1
ATOM 2430 C CA . GLY B 1 153 ? 22.062 -7.094 -16.438 1 32.06 153 GLY B CA 1
ATOM 2431 C C . GLY B 1 153 ? 21.609 -7.52 -17.828 1 32.06 153 GLY B C 1
ATOM 2432 O O . GLY B 1 153 ? 20.469 -7.23 -18.219 1 32.06 153 GLY B O 1
ATOM 2433 N N . LYS B 1 154 ? 22.484 -8.5 -18.625 1 34.88 154 LYS B N 1
ATOM 2434 C CA . LYS B 1 154 ? 22.328 -8.938 -20.016 1 34.88 154 LYS B CA 1
ATOM 2435 C C . LYS B 1 154 ? 20.906 -9.422 -20.281 1 34.88 154 LYS B C 1
ATOM 2437 O O . LYS B 1 154 ? 20.625 -10.617 -20.156 1 34.88 154 LYS B O 1
ATOM 2442 N N . ILE B 1 155 ? 19.906 -8.961 -19.672 1 33.84 155 ILE B N 1
ATOM 2443 C CA . ILE B 1 155 ? 18.719 -9.664 -20.125 1 33.84 155 ILE B CA 1
ATOM 2444 C C . ILE B 1 155 ? 18.484 -9.375 -21.609 1 33.84 155 ILE B C 1
ATOM 2446 O O . ILE B 1 155 ? 18.531 -8.227 -22.047 1 33.84 155 ILE B O 1
ATOM 2450 N N . PRO B 1 156 ? 18.359 -10.305 -22.484 1 30.02 156 PRO B N 1
ATOM 2451 C CA . PRO B 1 156 ? 17.797 -10.047 -23.812 1 30.02 156 PRO B CA 1
ATOM 2452 C C . PRO B 1 156 ? 16.547 -9.172 -23.766 1 30.02 156 PRO B C 1
ATOM 2454 O O . PRO B 1 156 ? 15.875 -9.102 -22.719 1 30.02 156 PRO B O 1
ATOM 2457 N N . GLU B 1 157 ? 16.156 -8.32 -24.734 1 29.86 157 GLU B N 1
ATOM 2458 C CA . GLU B 1 157 ? 15.047 -7.434 -25.078 1 29.86 157 GLU B CA 1
ATOM 2459 C C . GLU B 1 157 ? 13.734 -7.941 -24.5 1 29.86 157 GLU B C 1
ATOM 2461 O O . GLU B 1 157 ? 12.852 -8.391 -25.234 1 29.86 157 GLU B O 1
ATOM 2466 N N . HIS B 1 158 ? 13.688 -8.688 -23.359 1 26.97 158 HIS B N 1
ATOM 2467 C CA . HIS B 1 158 ? 12.43 -9.375 -23.062 1 26.97 158 HIS B CA 1
ATOM 2468 C C . HIS B 1 158 ? 11.398 -8.414 -22.469 1 26.97 158 HIS B C 1
ATOM 2470 O O . HIS B 1 158 ? 11.758 -7.52 -21.703 1 26.97 158 HIS B O 1
ATOM 2476 N N . LYS B 1 159 ? 10.164 -8.227 -22.922 1 28.44 159 LYS B N 1
ATOM 2477 C CA . LYS B 1 159 ? 8.969 -7.41 -22.75 1 28.44 159 LYS B CA 1
ATOM 2478 C C . LYS B 1 159 ? 8.555 -7.34 -21.281 1 28.44 159 LYS B C 1
ATOM 2480 O O . LYS B 1 159 ? 8.352 -8.367 -20.641 1 28.44 159 LYS B O 1
ATOM 2485 N N . THR B 1 160 ? 8.797 -6.324 -20.516 1 32.06 160 THR B N 1
ATOM 2486 C CA . THR B 1 160 ? 8.555 -5.797 -19.188 1 32.06 160 THR B CA 1
ATOM 2487 C C . THR B 1 160 ? 7.156 -6.164 -18.703 1 32.06 160 THR B C 1
ATOM 2489 O O . THR B 1 160 ? 6.766 -5.816 -17.578 1 32.06 160 THR B O 1
ATOM 2492 N N . GLU B 1 161 ? 6.289 -6.512 -19.531 1 31.06 161 GLU B N 1
ATOM 2493 C CA . GLU B 1 161 ? 4.891 -6.727 -19.172 1 31.06 161 GLU B CA 1
ATOM 2494 C C . GLU B 1 161 ? 4.746 -7.863 -18.156 1 31.06 161 GLU B C 1
ATOM 2496 O O . GLU B 1 161 ? 3.639 -8.156 -17.703 1 31.06 161 GLU B O 1
ATOM 2501 N N . SER B 1 162 ? 5.855 -8.555 -17.875 1 31.61 162 SER B N 1
ATOM 2502 C CA . SER B 1 162 ? 5.676 -9.898 -17.328 1 31.61 162 SER B CA 1
ATOM 2503 C C . SER B 1 162 ? 5.617 -9.875 -15.805 1 31.61 162 SER B C 1
ATOM 2505 O O . SER B 1 162 ? 5.402 -10.906 -15.164 1 31.61 162 SER B O 1
ATOM 2507 N N . LEU B 1 163 ? 6.277 -8.891 -15.203 1 35.91 163 LEU B N 1
ATOM 2508 C CA . LEU B 1 163 ? 6.336 -9.109 -13.758 1 35.91 163 LEU B CA 1
ATOM 2509 C C . LEU B 1 163 ? 4.941 -9.07 -13.148 1 35.91 163 LEU B C 1
ATOM 2511 O O . LEU B 1 163 ? 4.746 -9.523 -12.016 1 35.91 163 LEU B O 1
ATOM 2515 N N . LEU B 1 164 ? 4.055 -8.219 -13.82 1 35.44 164 LEU B N 1
ATOM 2516 C CA . LEU B 1 164 ? 2.654 -8.141 -13.414 1 35.44 164 LEU B CA 1
ATOM 2517 C C . LEU B 1 164 ? 1.766 -8.914 -14.383 1 35.44 164 LEU B C 1
ATOM 2519 O O . LEU B 1 164 ? 0.542 -8.773 -14.359 1 35.44 164 LEU B O 1
ATOM 2523 N N . SER B 1 165 ? 2.258 -9.641 -15.477 1 27.7 165 SER B N 1
ATOM 2524 C CA . SER B 1 165 ? 1.332 -10.367 -16.344 1 27.7 165 SER B CA 1
ATOM 2525 C C . SER B 1 165 ? 0.544 -11.414 -15.547 1 27.7 165 SER B C 1
ATOM 2527 O O . SER B 1 165 ? 1.102 -12.102 -14.695 1 27.7 165 SER B O 1
#

Nearest PDB structures (foldseek):
  4dyw-assembly1_A  TM=8.592E-01  e=3.932E-10  Burkholderia pseudomallei 1710b
  5gp0-assembly1_I  TM=8.372E-01  e=6.990E-09  Arabidopsis thaliana
  6glo-assembly1_A  TM=8.907E-01  e=2.858E-08  Homo sapiens
  2b0v-assembly1_A  TM=7.665E-01  e=2.322E-09  Nitrosomonas europaea
  5wy6-assembly1_A  TM=8.221E-01  e=1.289E-08  Arabidopsis thaliana

Secondary structure (DSSP, 8-state):
---EEEEEEEEEETTEEEEEEE-STTSTT-EE--EEEPPTT--HHHHHHHHHHHHH-----EEEEEEEEEEEEE-TTS-EEEEEEEEEEEE-----------TTEEEEEEE-HHHHHH-GGGB-TTHHHHHHHHHSTT--B---S--EEE---S--S--GGGS--/---EEEEEEEEEETTEEEEEEE-STTSTT-EE--EEEPPTTS-HHHHHHHHHHHHH-----EEEEEEEEEEEEE-TTS-EEEEEEEEEEEE-----------TTEEEEEEE-HHHHHH-GGGB-TTHHHHHHHHHSTT--B---S--EEE---S--S--GGGS--

Radius of gyration: 20.12 Å; Cα contacts (8 Å, |Δi|>4): 799; chains: 2; bounding box: 46×53×48 Å